Protein AF-A0A920FE34-F1 (afdb_monomer)

Sequence (267 aa):
MSGDLLLREARKTKSLIIPIDSEHNALLQIISIFGLNYIHGKKSLPQNIDSISLTASGGPFLGYNNKMLSKVTPNQAIKHPNWKMGKKISIDSATMMNKGLEVIEASLLFNINPDKINVYIHPQSLIHALITFYDGSTLSHISYHDMKIPISYALNWPNRQRLSKKMNNLNGTYELRKIKKSEYPCYDLCIEALKIGKNATTIINAANEVAVEYFLQNKIKFTDIPVIIKYILKQSKIRNISNISDILKYDIETRNLTEQLIKTKWK

Secondary structure (DSSP, 8-state):
--HHHHHHHHHHHT------SHHHHHHHHHHHHTT----TTTS-S-TTEEEEEEEE---TTTT--HHHHTT--HHHHT--SS----HHHHHHHHTTHHHHHHHHHHHHHTT--GGGEEEEE-TT--EEEEEEETTS-EEEEE--S-THHHHHHHHHTTS-PPPS-------S----EEPPTTTSHHHHHHHHHHHH-TTHHHHHHHHHHHHHHHHHTTSS-TTHHHHHHHHHHHHSPP----SHHHHHHHHHHHHHHHHHHHHHH--

Nearest PDB structures (foldseek):
  4oof-assembly1_B  TM=9.114E-01  e=2.571E-21  Mycobacterium tuberculosis H37Rv
  2jd0-assembly1_A  TM=9.201E-01  e=3.892E-21  Mycobacterium tuberculosis H37Rv
  4ooe-assembly1_B  TM=9.202E-01  e=1.217E-20  Mycobacterium tuberculosis H37Rv
  4zqh-assembly1_B  TM=8.675E-01  e=1.661E-20  Moraxella catarrhalis
  2y1c-assembly1_A  TM=8.986E-01  e=1.802E-19  Mycobacterium tuberculosis H37Rv

Foldseek 3Di:
DCLVVVLVVCLVVVPDDQDLQQLSLFVVLVCVVVVHDQRSLPDAPPPFFQAKEFEALQALQNPPDPVRQQPDALVSQCDTPQDNDDSLVSLCSPLVLNVLLVLLVCCRSNVYDSVRYWYWYWNQCQWGMKIATPVRDIDTHGHRPDSCQSVQVRVQPPDHDDDPDDPPDPDDDTDIGTDDPPPRLSSVQSSVLSVLDACSNLLLVLLLVLLSVCRNVVQAGSVCSSVLSVVLSVVDDRDHDDDPVSSVVSSVVSNVVSVVCSVPPRD

Structure (mmCIF, N/CA/C/O backbone):
data_AF-A0A920FE34-F1
#
_entry.id   AF-A0A920FE34-F1
#
loop_
_atom_site.group_PDB
_atom_site.id
_atom_site.type_symbol
_atom_site.label_atom_id
_atom_site.label_alt_id
_atom_site.label_comp_id
_atom_site.label_asym_id
_atom_site.label_entity_id
_atom_site.label_seq_id
_atom_site.pdbx_PDB_ins_code
_atom_site.Cartn_x
_atom_site.Cartn_y
_atom_site.Cartn_z
_atom_site.occupancy
_atom_site.B_iso_or_equiv
_atom_site.auth_seq_id
_atom_site.auth_comp_id
_atom_site.auth_asym_id
_atom_site.auth_atom_id
_atom_site.pdbx_PDB_model_num
ATOM 1 N N . MET A 1 1 ? -0.580 10.505 -1.641 1.00 78.06 1 MET A N 1
ATOM 2 C CA . MET A 1 1 ? -0.767 11.954 -1.380 1.00 78.06 1 MET A CA 1
ATOM 3 C C . MET A 1 1 ? -0.320 12.838 -2.545 1.00 78.06 1 MET A C 1
ATOM 5 O O . MET A 1 1 ? -1.139 13.593 -3.041 1.00 78.06 1 MET A O 1
ATOM 9 N N . SER A 1 2 ? 0.939 12.776 -3.000 1.00 88.06 2 SER A N 1
ATOM 10 C CA . SER A 1 2 ? 1.507 13.736 -3.974 1.00 88.06 2 SER A CA 1
ATOM 11 C C . SER A 1 2 ? 1.937 13.140 -5.319 1.00 88.06 2 SER A C 1
ATOM 13 O O . SER A 1 2 ? 2.624 13.814 -6.084 1.00 88.06 2 SER A O 1
ATOM 15 N N . GLY A 1 3 ? 1.543 11.899 -5.624 1.00 87.31 3 GLY A N 1
ATOM 16 C CA . GLY A 1 3 ? 2.113 11.138 -6.741 1.00 87.31 3 GLY A CA 1
ATOM 17 C C . GLY A 1 3 ? 2.026 11.838 -8.101 1.00 87.31 3 GLY A C 1
ATOM 18 O O . GLY A 1 3 ? 3.036 11.913 -8.790 1.00 87.31 3 GLY A O 1
ATOM 19 N N . ASP A 1 4 ? 0.882 12.431 -8.461 1.00 87.06 4 ASP A N 1
ATOM 20 C CA . ASP A 1 4 ? 0.766 13.149 -9.742 1.00 87.06 4 ASP A CA 1
ATOM 21 C C . ASP A 1 4 ? 1.696 14.372 -9.822 1.00 87.06 4 ASP A C 1
ATOM 23 O O . ASP A 1 4 ? 2.406 14.548 -10.812 1.00 87.06 4 ASP A O 1
ATOM 27 N N . LEU A 1 5 ? 1.768 15.179 -8.754 1.00 91.50 5 LEU A N 1
ATOM 28 C CA . LEU A 1 5 ? 2.660 16.341 -8.700 1.00 91.50 5 LEU A CA 1
ATOM 29 C C . LEU A 1 5 ? 4.132 15.927 -8.783 1.00 91.50 5 LEU A C 1
ATOM 31 O O . LEU A 1 5 ? 4.884 16.528 -9.548 1.00 91.50 5 LEU A O 1
ATOM 35 N N . LEU A 1 6 ? 4.523 14.893 -8.031 1.00 91.94 6 LEU A N 1
ATOM 36 C CA . LEU A 1 6 ? 5.882 14.353 -8.024 1.00 91.94 6 LEU A CA 1
ATOM 37 C C . LEU A 1 6 ? 6.277 13.847 -9.415 1.00 91.94 6 LEU A C 1
ATOM 39 O O . LEU A 1 6 ? 7.322 14.224 -9.941 1.00 91.94 6 LEU A O 1
ATOM 43 N N . LEU A 1 7 ? 5.424 13.029 -10.034 1.00 90.31 7 LEU A N 1
ATOM 44 C CA . LEU A 1 7 ? 5.671 12.479 -11.365 1.00 90.31 7 LEU A CA 1
ATOM 45 C C . LEU A 1 7 ? 5.685 13.573 -12.434 1.00 90.31 7 LEU A C 1
ATOM 47 O O . LEU A 1 7 ? 6.495 13.527 -13.357 1.00 90.31 7 LEU A O 1
ATOM 51 N N . ARG A 1 8 ? 4.819 14.586 -12.315 1.00 89.12 8 ARG A N 1
ATOM 52 C CA . ARG A 1 8 ? 4.818 15.752 -13.205 1.00 89.12 8 ARG A CA 1
ATOM 53 C C . ARG A 1 8 ? 6.122 16.529 -13.107 1.00 89.12 8 ARG A C 1
ATOM 55 O O . ARG A 1 8 ? 6.649 16.911 -14.148 1.00 89.12 8 ARG A O 1
ATOM 62 N N . GLU A 1 9 ? 6.633 16.745 -11.902 1.00 92.56 9 GLU A N 1
ATOM 63 C CA . GLU A 1 9 ? 7.884 17.472 -11.706 1.00 92.56 9 GLU A CA 1
ATOM 64 C C . GLU A 1 9 ? 9.085 16.669 -12.205 1.00 92.56 9 GLU A C 1
ATOM 66 O O . GLU A 1 9 ? 9.852 17.178 -13.015 1.00 92.56 9 GLU A O 1
ATOM 71 N N . ALA A 1 10 ? 9.169 15.379 -11.867 1.00 90.88 10 ALA A N 1
ATOM 72 C CA . ALA A 1 10 ? 10.209 14.486 -12.379 1.00 90.88 10 ALA A CA 1
ATOM 73 C C . ALA A 1 10 ? 10.254 14.453 -13.917 1.00 90.88 10 ALA A C 1
ATOM 75 O O . ALA A 1 10 ? 11.329 14.457 -14.515 1.00 90.88 10 ALA A O 1
ATOM 76 N N . ARG A 1 11 ? 9.089 14.501 -14.582 1.00 86.75 11 ARG A N 1
ATOM 77 C CA . ARG A 1 11 ? 9.006 14.622 -16.048 1.00 86.75 11 ARG A CA 1
ATOM 78 C C . ARG A 1 11 ? 9.547 15.954 -16.565 1.00 86.75 11 ARG A C 1
ATOM 80 O O . ARG A 1 11 ? 10.214 15.959 -17.597 1.00 86.75 11 ARG A O 1
ATOM 87 N N . LYS A 1 12 ? 9.251 17.069 -15.892 1.00 91.12 12 LYS A N 1
ATOM 88 C CA . LYS A 1 12 ? 9.741 18.402 -16.282 1.00 91.12 12 LYS A CA 1
ATOM 89 C C . LYS A 1 12 ? 11.255 18.512 -16.129 1.00 91.12 12 LYS A C 1
ATOM 91 O O . LYS A 1 12 ? 11.917 19.018 -17.029 1.00 91.12 12 LYS A O 1
ATOM 96 N N . THR A 1 13 ? 11.794 18.007 -15.024 1.00 92.56 13 THR A N 1
ATOM 97 C CA . THR 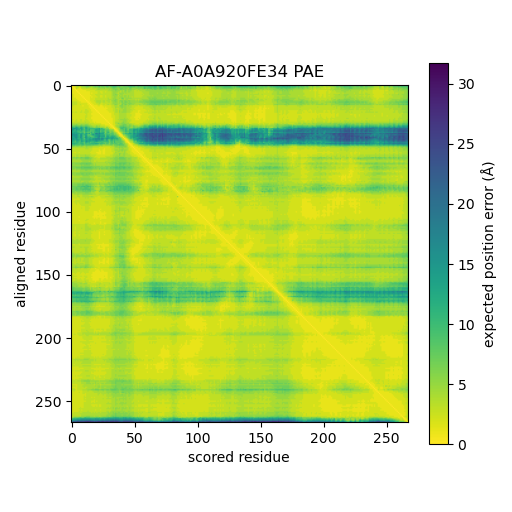A 1 13 ? 13.225 18.077 -14.699 1.00 92.56 13 THR A CA 1
ATOM 98 C C . THR A 1 13 ? 14.044 16.949 -15.322 1.00 92.56 13 THR A C 1
ATOM 100 O O . THR A 1 13 ? 15.268 16.972 -15.241 1.00 92.56 13 THR A O 1
ATOM 103 N N . LYS A 1 14 ? 13.387 15.957 -15.940 1.00 87.62 14 LYS A N 1
ATOM 104 C CA . LYS A 1 14 ? 13.998 14.709 -16.432 1.00 87.62 14 LYS A CA 1
ATOM 105 C C . LYS A 1 14 ? 14.694 13.900 -15.321 1.00 87.62 14 LYS A C 1
ATOM 107 O O . LYS A 1 14 ? 15.552 13.070 -15.611 1.00 87.62 14 LYS A O 1
ATOM 112 N N . SER A 1 15 ? 14.333 14.126 -14.057 1.00 89.25 15 SER A N 1
ATOM 113 C CA . SER A 1 15 ? 14.863 13.383 -12.907 1.00 89.25 15 SER A CA 1
ATOM 114 C C . SER A 1 15 ? 14.285 11.978 -12.866 1.00 89.25 15 SER A C 1
ATOM 116 O O . SER A 1 15 ? 13.090 11.825 -13.072 1.00 89.25 15 SER A O 1
ATOM 118 N N . LEU A 1 16 ? 15.082 10.958 -12.544 1.00 86.31 16 LEU A N 1
ATOM 119 C CA . LEU A 1 16 ? 14.633 9.564 -12.464 1.00 86.31 16 LEU A CA 1
ATOM 120 C C . LEU A 1 16 ? 14.046 9.208 -11.084 1.00 86.31 16 LEU A C 1
ATOM 122 O O . LEU A 1 16 ? 14.653 9.531 -10.069 1.00 86.31 16 LEU A O 1
ATOM 126 N N . ILE A 1 17 ? 12.893 8.524 -11.039 1.00 90.19 17 ILE A N 1
ATOM 127 C CA . ILE A 1 17 ? 12.309 7.990 -9.792 1.00 90.19 17 ILE A CA 1
ATOM 128 C C . ILE A 1 17 ? 12.428 6.472 -9.808 1.00 90.19 17 ILE A C 1
ATOM 130 O O . ILE A 1 17 ? 11.668 5.814 -10.516 1.00 90.19 17 ILE A O 1
ATOM 134 N N . ILE A 1 18 ? 13.344 5.917 -9.018 1.00 91.88 18 ILE A N 1
ATOM 135 C CA . ILE A 1 18 ? 13.486 4.467 -8.868 1.00 91.88 18 ILE A CA 1
ATOM 136 C C . ILE A 1 18 ? 12.811 4.019 -7.565 1.00 91.88 18 ILE A C 1
ATOM 138 O O . ILE A 1 18 ? 13.225 4.478 -6.498 1.00 91.88 18 ILE A O 1
ATOM 142 N N . PRO A 1 19 ? 11.782 3.150 -7.618 1.00 93.81 19 PRO A N 1
ATOM 143 C CA . PRO A 1 19 ? 11.133 2.652 -6.415 1.00 93.81 19 PRO A CA 1
ATOM 144 C C . PRO A 1 19 ? 12.078 1.769 -5.596 1.00 93.81 19 PRO A C 1
ATOM 146 O O . PRO A 1 19 ? 12.797 0.925 -6.138 1.00 93.81 19 PRO A O 1
ATOM 149 N N . ILE A 1 20 ? 12.041 1.955 -4.278 1.00 96.31 20 ILE A N 1
ATOM 150 C CA . ILE A 1 20 ? 12.752 1.121 -3.297 1.00 96.31 20 ILE A CA 1
ATOM 151 C C . ILE A 1 20 ? 11.808 0.112 -2.638 1.00 96.31 20 ILE A C 1
ATOM 153 O O . ILE A 1 20 ? 12.276 -0.925 -2.174 1.00 96.31 20 ILE A O 1
ATOM 157 N N . ASP A 1 21 ? 10.504 0.393 -2.610 1.00 95.94 21 ASP A N 1
ATOM 158 C CA . ASP A 1 21 ?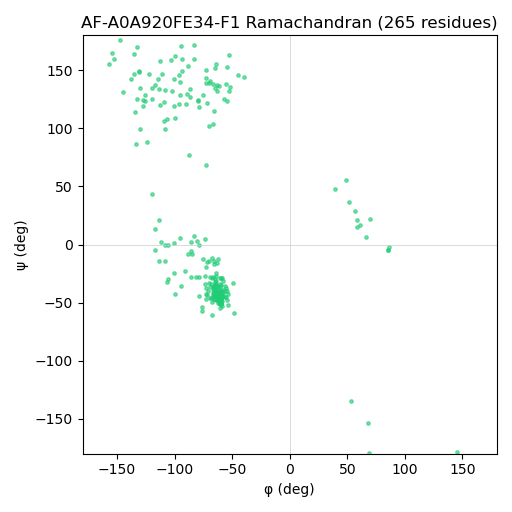 9.493 -0.570 -2.178 1.00 95.94 21 ASP A CA 1
ATOM 159 C C . ASP A 1 21 ? 9.658 -1.884 -2.966 1.00 95.94 21 ASP A C 1
ATOM 161 O O . ASP A 1 21 ? 9.896 -1.863 -4.180 1.00 95.94 21 ASP A O 1
ATOM 165 N N . SER A 1 22 ? 9.651 -3.018 -2.262 1.00 95.19 22 SER A N 1
ATOM 166 C CA . SER A 1 22 ? 10.060 -4.319 -2.794 1.00 95.19 22 SER A CA 1
ATOM 167 C C . SER A 1 22 ? 9.226 -4.746 -3.994 1.00 95.19 22 SER A C 1
ATOM 169 O O . SER A 1 22 ? 9.784 -5.217 -4.986 1.00 95.19 22 SER A O 1
ATOM 171 N N . GLU A 1 23 ? 7.915 -4.553 -3.935 1.00 96.69 23 GLU A N 1
ATOM 172 C CA . GLU A 1 23 ? 6.960 -4.985 -4.945 1.00 96.69 23 GLU A CA 1
ATOM 173 C C . GLU A 1 23 ? 7.074 -4.115 -6.209 1.00 96.69 23 GLU A C 1
ATOM 175 O O . GLU A 1 23 ? 7.125 -4.626 -7.332 1.00 96.69 23 GLU A O 1
ATOM 180 N N . HIS A 1 24 ? 7.208 -2.796 -6.061 1.00 95.56 24 HIS A N 1
ATOM 181 C CA . HIS A 1 24 ? 7.395 -1.879 -7.193 1.00 95.56 24 HIS A CA 1
ATOM 182 C C . HIS A 1 24 ? 8.791 -2.003 -7.794 1.00 95.56 24 HIS A C 1
ATOM 184 O O . HIS A 1 24 ? 8.949 -1.951 -9.012 1.00 95.56 24 HIS A O 1
ATOM 190 N N . ASN A 1 25 ? 9.818 -2.204 -6.969 1.00 95.44 25 ASN A N 1
ATOM 191 C CA . ASN A 1 25 ? 11.168 -2.479 -7.445 1.00 95.44 25 ASN A CA 1
ATOM 192 C C . ASN A 1 25 ? 11.210 -3.795 -8.231 1.00 95.44 25 ASN A C 1
ATOM 194 O O . ASN A 1 25 ? 11.807 -3.851 -9.304 1.00 95.44 25 ASN A O 1
ATOM 198 N N . ALA A 1 26 ? 10.516 -4.826 -7.749 1.00 95.69 26 ALA A N 1
ATOM 199 C CA . ALA A 1 26 ? 10.339 -6.089 -8.451 1.00 95.69 26 ALA A CA 1
ATOM 200 C C . ALA A 1 26 ? 9.645 -5.905 -9.811 1.00 95.69 26 ALA A C 1
ATOM 202 O O . ALA A 1 26 ? 10.139 -6.421 -10.816 1.00 95.69 26 ALA A O 1
ATOM 203 N N . LEU A 1 27 ? 8.564 -5.118 -9.882 1.00 93.56 27 LEU A N 1
ATOM 204 C CA . LEU A 1 27 ? 7.933 -4.751 -11.157 1.00 93.56 27 LEU A CA 1
ATOM 205 C C . LEU A 1 27 ? 8.908 -4.033 -12.092 1.00 93.56 27 LEU A C 1
ATOM 207 O O . LEU A 1 27 ? 9.032 -4.418 -13.254 1.00 93.56 27 LEU A O 1
ATOM 211 N N . LEU A 1 28 ? 9.632 -3.026 -11.591 1.00 91.81 28 LEU A N 1
ATOM 212 C CA . LEU A 1 28 ? 10.620 -2.297 -12.383 1.00 91.81 28 LEU A CA 1
ATOM 213 C C . LEU A 1 28 ? 11.708 -3.232 -12.920 1.00 91.81 28 LEU A C 1
ATOM 215 O O . LEU A 1 28 ? 12.105 -3.089 -14.073 1.00 91.81 28 LEU A O 1
ATOM 219 N N . GLN A 1 29 ? 12.187 -4.184 -12.120 1.00 92.00 29 GLN A N 1
ATOM 220 C CA . GLN A 1 29 ? 13.188 -5.160 -12.546 1.00 92.00 29 GLN A CA 1
ATOM 221 C C . GLN A 1 29 ? 12.679 -6.050 -13.683 1.00 92.00 29 GLN A C 1
ATOM 223 O O . GLN A 1 29 ? 13.405 -6.234 -14.661 1.00 92.00 29 GLN A O 1
ATOM 228 N N . ILE A 1 30 ? 11.451 -6.575 -13.579 1.00 91.25 30 ILE A N 1
ATOM 229 C CA . ILE A 1 30 ? 10.843 -7.378 -14.652 1.00 91.25 30 ILE A CA 1
ATOM 230 C C . ILE A 1 30 ? 10.733 -6.515 -15.915 1.00 91.25 30 ILE A C 1
ATOM 232 O O . ILE A 1 30 ? 11.246 -6.898 -16.961 1.00 91.25 30 ILE A O 1
ATOM 236 N N . ILE A 1 31 ? 10.155 -5.314 -15.806 1.00 85.75 31 ILE A N 1
ATOM 237 C CA . ILE A 1 31 ? 9.961 -4.378 -16.926 1.00 85.75 31 ILE A CA 1
ATOM 238 C C . ILE A 1 31 ? 11.297 -4.000 -17.588 1.00 85.75 31 ILE A C 1
ATOM 240 O O . ILE A 1 31 ? 11.404 -4.015 -18.813 1.00 85.75 31 ILE A O 1
ATOM 244 N N . SER A 1 32 ? 12.329 -3.700 -16.796 1.00 83.38 32 SER A N 1
ATOM 245 C CA . SER A 1 32 ? 13.635 -3.262 -17.308 1.00 83.38 32 SER A CA 1
ATOM 246 C C . SER A 1 32 ? 14.349 -4.368 -18.090 1.00 83.38 32 SER A C 1
ATOM 248 O O . SER A 1 32 ? 14.978 -4.082 -19.105 1.00 83.38 32 SER A O 1
ATOM 250 N N . ILE A 1 33 ? 14.227 -5.633 -17.665 1.00 81.12 33 ILE A N 1
ATOM 251 C CA . ILE A 1 33 ? 14.817 -6.782 -18.379 1.00 81.12 33 ILE A CA 1
ATOM 252 C C . ILE A 1 33 ? 14.198 -6.956 -19.771 1.00 81.12 33 ILE A C 1
ATOM 254 O O . ILE A 1 33 ? 14.898 -7.341 -20.703 1.00 81.12 33 ILE A O 1
ATOM 258 N N . PHE A 1 34 ? 12.925 -6.600 -19.948 1.00 73.75 34 PHE A N 1
ATOM 259 C CA . PHE A 1 34 ? 12.268 -6.606 -21.259 1.00 73.75 34 PHE A CA 1
ATOM 260 C C . PHE A 1 34 ? 12.700 -5.472 -22.198 1.00 73.75 34 PHE A C 1
ATOM 262 O O . PHE A 1 34 ? 12.128 -5.325 -23.276 1.00 73.75 34 PHE A O 1
ATOM 269 N N . GLY A 1 35 ? 13.681 -4.650 -21.812 1.00 65.06 35 GLY A N 1
ATOM 270 C CA . GLY A 1 35 ? 14.134 -3.519 -22.625 1.00 65.06 35 GLY A CA 1
ATOM 271 C C . GLY A 1 35 ? 13.106 -2.390 -22.701 1.00 65.06 35 GLY A C 1
ATOM 272 O O . GLY A 1 35 ? 13.119 -1.584 -23.631 1.00 65.06 35 GLY A O 1
ATOM 273 N N . LEU A 1 36 ? 12.185 -2.331 -21.739 1.00 62.06 36 LEU A N 1
ATOM 274 C CA . LEU A 1 36 ? 11.138 -1.324 -21.706 1.00 62.06 36 LEU A CA 1
ATOM 275 C C . LEU A 1 36 ? 11.645 -0.067 -21.006 1.00 62.06 36 LEU A C 1
ATOM 277 O O . LEU A 1 36 ? 12.098 -0.106 -19.862 1.00 62.06 36 LEU A O 1
ATOM 281 N N . ASN A 1 37 ? 11.506 1.072 -21.681 1.00 62.00 37 ASN A N 1
ATOM 282 C CA . ASN A 1 37 ? 11.830 2.366 -21.096 1.00 62.00 37 ASN A CA 1
ATOM 283 C C . ASN A 1 37 ? 10.806 2.725 -20.012 1.00 62.00 37 ASN A C 1
ATOM 285 O O . ASN A 1 37 ? 9.705 3.195 -20.310 1.00 62.00 37 ASN A O 1
ATOM 289 N N . TYR A 1 38 ? 11.187 2.543 -18.749 1.00 65.00 38 TYR A N 1
ATOM 290 C CA . TYR A 1 38 ? 10.493 3.142 -17.617 1.00 65.00 38 TYR A CA 1
ATOM 291 C C . TYR A 1 38 ? 10.664 4.669 -17.681 1.00 65.00 38 TYR A C 1
ATOM 293 O O . TYR A 1 38 ? 11.731 5.206 -17.392 1.00 65.00 38 TYR A O 1
ATOM 301 N N . ILE A 1 39 ? 9.616 5.378 -18.110 1.00 61.78 39 ILE A N 1
ATOM 302 C CA . ILE A 1 39 ? 9.577 6.847 -18.130 1.00 61.78 39 ILE A CA 1
ATOM 303 C C . ILE A 1 39 ? 8.363 7.301 -17.326 1.00 61.78 39 ILE A C 1
ATOM 305 O O . ILE A 1 39 ? 7.292 7.490 -17.897 1.00 61.78 39 ILE A O 1
ATOM 309 N N . HIS A 1 40 ? 8.532 7.474 -16.013 1.00 65.31 40 HIS A N 1
ATOM 310 C CA . HIS A 1 40 ? 7.725 8.347 -15.131 1.00 65.31 40 HIS A CA 1
ATOM 311 C C . HIS A 1 40 ? 6.214 8.392 -15.399 1.00 65.31 40 HIS A C 1
ATOM 313 O O . HIS A 1 40 ? 5.634 9.478 -15.532 1.00 65.31 40 HIS A O 1
ATOM 319 N N . GLY A 1 41 ? 5.576 7.232 -15.555 1.00 57.00 41 GLY A N 1
ATOM 320 C CA . GLY A 1 41 ? 4.148 7.128 -15.862 1.00 57.00 41 GLY A CA 1
ATOM 321 C C . GLY A 1 41 ? 3.694 7.775 -17.186 1.00 57.00 41 GLY A C 1
ATOM 322 O O . GLY A 1 41 ? 2.510 8.035 -17.365 1.00 57.00 41 GLY A O 1
ATOM 323 N N . LYS A 1 42 ? 4.598 8.089 -18.126 1.00 52.81 42 LYS A N 1
ATOM 324 C CA . LYS A 1 42 ? 4.281 8.754 -19.408 1.00 52.81 42 LYS A CA 1
ATOM 325 C C . LYS A 1 42 ? 3.769 7.785 -20.474 1.00 52.81 42 LYS A C 1
ATOM 327 O O . LYS A 1 42 ? 3.017 8.190 -21.355 1.00 52.81 42 LYS A O 1
ATOM 332 N N . LYS A 1 43 ? 4.171 6.517 -20.411 1.00 58.09 43 LYS A N 1
ATOM 333 C CA . LYS A 1 43 ? 3.588 5.449 -21.225 1.00 58.09 43 LYS A CA 1
ATOM 334 C C . LYS A 1 43 ? 2.871 4.491 -20.290 1.00 58.09 43 LYS A C 1
ATOM 336 O O . LYS A 1 43 ? 3.420 4.140 -19.250 1.00 58.09 43 LYS A O 1
ATOM 341 N N . SER A 1 44 ? 1.648 4.116 -20.661 1.00 57.94 44 SER A N 1
ATOM 342 C CA . SER A 1 44 ? 1.002 2.936 -20.095 1.00 57.94 44 SER A CA 1
ATOM 343 C C . SER A 1 44 ? 1.939 1.741 -20.240 1.00 57.94 44 SER A C 1
ATOM 345 O O . SER A 1 44 ? 2.862 1.769 -21.065 1.00 57.94 44 SER A O 1
ATOM 347 N N . LEU A 1 45 ? 1.674 0.678 -19.484 1.00 66.19 45 LEU A N 1
ATOM 348 C 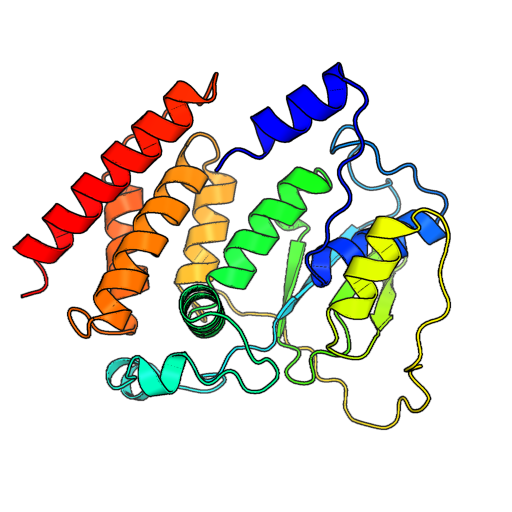CA . LEU A 1 45 ? 2.353 -0.587 -19.718 1.00 66.19 45 LEU A CA 1
ATOM 349 C C . LEU A 1 45 ? 2.389 -0.923 -21.221 1.00 66.19 45 LEU A C 1
ATOM 351 O O . LEU A 1 45 ? 1.451 -0.581 -21.955 1.00 66.19 45 LEU A O 1
ATOM 355 N N . PRO A 1 46 ? 3.467 -1.575 -21.675 1.00 69.69 46 PRO A N 1
ATOM 356 C CA . PRO A 1 46 ? 3.544 -2.175 -22.996 1.00 69.69 46 PRO A CA 1
ATOM 357 C C . PRO A 1 46 ? 2.241 -2.852 -23.418 1.00 69.69 46 PRO A C 1
ATOM 359 O O . PRO A 1 46 ? 1.577 -3.501 -22.609 1.00 69.69 46 PRO A O 1
ATOM 362 N N . GLN A 1 47 ? 1.913 -2.763 -24.707 1.00 72.38 47 GLN A N 1
ATOM 363 C CA . GLN A 1 47 ? 0.698 -3.367 -25.259 1.00 72.38 47 GLN A CA 1
ATOM 364 C C . GLN A 1 47 ? 0.650 -4.893 -25.135 1.00 72.38 47 GLN A C 1
ATOM 366 O O . GLN A 1 47 ? -0.408 -5.458 -25.356 1.00 72.38 47 GLN A O 1
ATOM 371 N N . ASN A 1 48 ? 1.751 -5.566 -24.793 1.00 81.00 48 ASN A N 1
ATOM 372 C CA . ASN A 1 48 ? 1.770 -7.006 -24.548 1.00 81.00 48 ASN A CA 1
ATOM 373 C C . ASN A 1 48 ? 1.459 -7.390 -23.086 1.00 81.00 48 ASN A C 1
ATOM 375 O O . ASN A 1 48 ? 1.277 -8.575 -22.821 1.00 81.00 48 ASN A O 1
ATOM 379 N N . ILE A 1 49 ? 1.371 -6.435 -22.149 1.00 87.69 49 ILE A N 1
ATOM 380 C CA . ILE A 1 49 ? 1.041 -6.713 -20.743 1.00 87.69 49 ILE A CA 1
ATOM 381 C C . ILE A 1 49 ? -0.474 -6.639 -20.524 1.00 87.69 49 ILE A C 1
ATOM 383 O O . ILE A 1 49 ? -1.107 -5.592 -20.712 1.00 87.69 49 ILE A O 1
ATOM 387 N N . ASP A 1 50 ? -1.040 -7.751 -20.063 1.00 91.56 50 ASP A N 1
ATOM 388 C CA . ASP A 1 50 ? -2.440 -7.854 -19.671 1.00 91.56 50 ASP A CA 1
ATOM 389 C C . ASP A 1 50 ? -2.662 -7.200 -18.300 1.00 91.56 50 ASP A C 1
ATOM 391 O O . ASP A 1 50 ? -3.430 -6.237 -18.183 1.00 91.56 50 ASP A O 1
ATOM 395 N N . SER A 1 51 ? -1.934 -7.669 -17.285 1.00 94.19 51 SER A N 1
ATOM 396 C CA . SER A 1 51 ? -2.094 -7.248 -15.894 1.00 94.19 51 SER A CA 1
ATOM 397 C C . SER A 1 51 ? -0.804 -7.394 -15.086 1.00 94.19 51 SER A C 1
ATOM 399 O O . SER A 1 51 ? 0.116 -8.131 -15.445 1.00 94.19 51 SER A O 1
ATOM 401 N N . ILE A 1 52 ? -0.732 -6.673 -13.967 1.00 95.25 52 ILE A N 1
ATOM 402 C CA . ILE A 1 52 ? 0.321 -6.841 -12.962 1.00 95.25 52 ILE A CA 1
ATOM 403 C C . ILE A 1 52 ? -0.275 -7.400 -11.679 1.00 95.25 52 ILE A C 1
ATOM 405 O O . ILE A 1 52 ? -1.471 -7.268 -11.415 1.00 95.25 52 ILE A O 1
ATOM 409 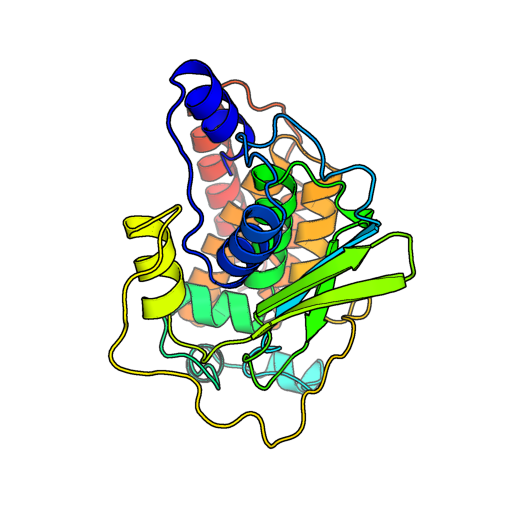N N . SER A 1 53 ? 0.569 -8.013 -10.864 1.00 97.25 53 SER A N 1
ATOM 410 C CA . SER A 1 53 ? 0.182 -8.550 -9.568 1.00 97.25 53 SER A CA 1
ATOM 411 C C . SER A 1 53 ? 1.183 -8.133 -8.502 1.00 97.25 53 SER A C 1
ATOM 413 O O . SER A 1 53 ? 2.375 -8.410 -8.634 1.00 97.25 53 SER A O 1
ATOM 415 N N . LEU A 1 54 ? 0.684 -7.509 -7.438 1.00 97.56 54 LEU A N 1
ATOM 416 C CA . LEU A 1 54 ? 1.442 -7.242 -6.218 1.00 97.56 54 LEU A CA 1
ATOM 417 C C . LEU A 1 54 ? 1.165 -8.357 -5.206 1.00 97.56 54 LEU A C 1
ATOM 419 O O . LEU A 1 54 ? 0.028 -8.813 -5.055 1.00 97.56 54 LEU A O 1
ATOM 423 N N . THR A 1 55 ? 2.188 -8.798 -4.490 1.00 97.62 55 THR A N 1
ATOM 424 C CA . THR A 1 55 ? 2.053 -9.830 -3.453 1.00 97.62 55 THR A CA 1
ATOM 425 C C . THR A 1 55 ? 2.025 -9.207 -2.072 1.00 97.62 55 THR A C 1
ATOM 427 O O . THR A 1 55 ? 2.769 -8.277 -1.826 1.00 97.62 55 THR A O 1
ATOM 430 N N . ALA A 1 56 ? 1.224 -9.719 -1.145 1.00 95.69 56 ALA A N 1
ATOM 431 C CA . ALA A 1 56 ? 1.192 -9.291 0.252 1.00 95.69 56 ALA A CA 1
ATOM 432 C C . ALA A 1 56 ? 1.464 -10.473 1.182 1.00 95.69 56 ALA A C 1
ATOM 434 O O . ALA A 1 56 ? 0.996 -11.576 0.916 1.00 95.69 56 ALA A O 1
ATOM 435 N N . SER A 1 57 ? 2.117 -10.253 2.323 1.00 93.50 57 SER A N 1
ATOM 436 C CA . SER A 1 57 ? 2.296 -11.307 3.337 1.00 93.50 57 SER A CA 1
ATOM 437 C C . SER A 1 57 ? 0.972 -11.790 3.952 1.00 93.50 57 SER A C 1
ATOM 439 O O . SER A 1 57 ? 0.897 -12.904 4.461 1.00 93.50 57 SER A O 1
ATOM 441 N N . GLY A 1 58 ? -0.070 -10.949 3.926 1.00 90.69 58 GLY A N 1
ATOM 442 C CA . GLY A 1 58 ? -1.329 -11.156 4.651 1.00 90.69 58 GLY A CA 1
ATOM 443 C C . GLY A 1 58 ? -1.303 -10.660 6.105 1.00 90.69 58 GLY A C 1
ATOM 444 O O . GLY A 1 58 ? -2.343 -10.661 6.764 1.00 90.69 58 GLY A O 1
ATOM 445 N N . GLY A 1 59 ? -0.141 -10.199 6.587 1.00 92.38 59 GLY A N 1
ATOM 446 C CA . GLY A 1 59 ? 0.045 -9.658 7.933 1.00 92.38 59 GLY A CA 1
ATOM 447 C C . GLY A 1 59 ? -0.078 -10.702 9.058 1.00 92.38 59 GLY A C 1
ATOM 448 O O . GLY A 1 59 ? -0.312 -11.885 8.810 1.00 92.38 59 GLY A O 1
ATOM 449 N N . PRO A 1 60 ? 0.071 -10.284 10.329 1.00 94.19 60 PRO A N 1
ATOM 450 C CA . PRO A 1 60 ? 0.010 -11.181 11.490 1.00 94.19 60 PRO A CA 1
ATOM 451 C C . PRO A 1 60 ? -1.369 -11.803 11.758 1.00 94.19 60 PRO A C 1
ATOM 453 O O . PRO A 1 60 ? -1.471 -12.711 12.578 1.00 94.19 60 PRO A O 1
ATOM 456 N N . PHE A 1 61 ? -2.428 -11.316 11.105 1.00 95.12 61 PHE A N 1
ATOM 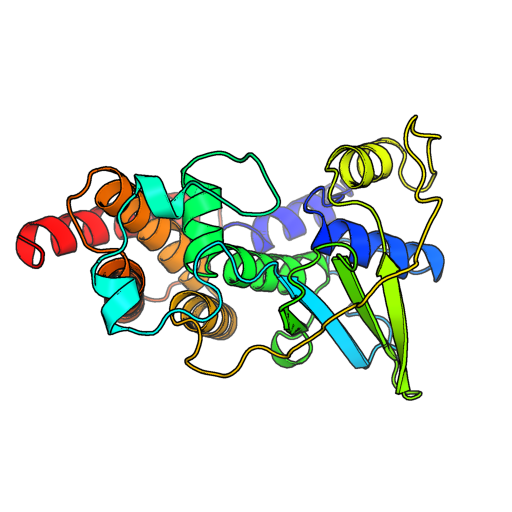457 C CA . PHE A 1 61 ? -3.811 -11.747 11.345 1.00 95.12 61 PHE A CA 1
ATOM 458 C C . PHE A 1 61 ? -4.420 -12.489 10.157 1.00 95.12 61 PHE A C 1
ATOM 460 O O . PHE A 1 61 ? -5.643 -12.581 10.036 1.00 95.12 61 PHE A O 1
ATOM 467 N N . LEU A 1 62 ? -3.579 -13.030 9.274 1.00 92.56 62 LEU A N 1
ATOM 468 C CA . LEU A 1 62 ? -4.034 -13.922 8.219 1.00 92.56 62 LEU A CA 1
ATOM 469 C C . LEU A 1 62 ? -4.839 -15.086 8.829 1.00 92.56 62 LEU A C 1
ATOM 471 O O . LEU A 1 62 ? -4.360 -15.793 9.712 1.00 92.56 62 LEU A O 1
ATOM 475 N N . GLY A 1 63 ? -6.082 -15.259 8.373 1.00 90.62 63 GLY A N 1
ATOM 476 C CA . GLY A 1 63 ? -7.004 -16.287 8.875 1.00 90.62 63 GLY A CA 1
ATOM 477 C C . GLY A 1 63 ? -7.833 -15.893 10.106 1.00 90.62 63 GLY A C 1
ATOM 478 O O . GLY A 1 63 ? -8.674 -16.680 10.541 1.00 90.62 63 GLY A O 1
ATOM 479 N N . TYR A 1 64 ? -7.657 -14.691 10.664 1.00 94.50 64 TYR A N 1
ATOM 480 C CA . TYR A 1 64 ? -8.482 -14.225 11.782 1.00 94.50 64 TYR A CA 1
ATOM 481 C C . TYR A 1 64 ? -9.896 -13.868 11.316 1.00 94.50 64 TYR A C 1
ATOM 483 O O . TYR A 1 64 ? -10.099 -13.289 10.251 1.00 94.50 64 TYR A O 1
ATOM 491 N N . ASN A 1 65 ? -10.886 -14.154 12.162 1.00 93.25 65 ASN A N 1
ATOM 492 C CA . ASN A 1 65 ? -12.259 -13.685 11.968 1.00 93.25 65 ASN A CA 1
ATOM 493 C C . ASN A 1 65 ? -12.527 -12.374 12.733 1.00 93.25 65 ASN A C 1
ATOM 495 O O . ASN A 1 65 ? -11.750 -11.967 13.598 1.00 93.25 65 ASN A O 1
ATOM 499 N N . ASN A 1 66 ? -13.677 -11.741 12.482 1.00 90.50 66 ASN A N 1
ATOM 500 C CA . ASN A 1 66 ? -14.044 -10.467 13.115 1.00 90.50 66 ASN A CA 1
ATOM 501 C C . ASN A 1 66 ? -14.039 -10.502 14.656 1.00 90.50 66 ASN A C 1
ATOM 503 O O . ASN A 1 66 ? -13.642 -9.521 15.282 1.00 90.50 66 ASN A O 1
ATOM 507 N N . LYS A 1 67 ? -14.430 -11.625 15.282 1.00 94.25 67 LYS A N 1
ATOM 508 C CA . LYS A 1 67 ? -14.416 -11.767 16.753 1.00 94.25 67 LYS A CA 1
ATOM 509 C C . LYS A 1 67 ? -12.991 -11.802 17.311 1.00 94.25 67 LYS A C 1
ATOM 511 O O . LYS A 1 67 ? -12.754 -11.334 18.424 1.00 94.25 67 LYS A O 1
ATOM 516 N N . MET A 1 68 ? -12.050 -12.373 16.560 1.00 96.50 68 MET A N 1
ATOM 517 C CA . MET A 1 68 ? -10.630 -12.369 16.913 1.00 96.50 68 MET A CA 1
ATOM 518 C C . MET A 1 68 ? -10.036 -10.972 16.710 1.00 96.50 68 MET A C 1
ATOM 520 O O . MET A 1 68 ? -9.401 -10.442 17.619 1.00 96.50 68 MET A O 1
ATOM 524 N N . LEU A 1 69 ? -10.319 -10.334 15.568 1.00 96.12 69 LEU A N 1
ATOM 525 C CA . LEU A 1 69 ? -9.838 -8.987 15.244 1.00 96.12 69 LEU A CA 1
ATOM 526 C C . LEU A 1 69 ? -10.308 -7.927 16.250 1.00 96.12 69 LEU A C 1
ATOM 528 O O . LEU A 1 69 ? -9.541 -7.031 16.590 1.00 96.12 69 LEU A O 1
ATOM 532 N N . SER A 1 70 ? -11.521 -8.044 16.802 1.00 95.00 70 SER A N 1
ATOM 533 C CA . SER A 1 70 ? -12.025 -7.090 17.804 1.00 95.00 70 SER A CA 1
ATOM 534 C C . SER A 1 70 ? -11.257 -7.100 19.133 1.00 95.00 70 SER A C 1
ATOM 536 O O . SER A 1 70 ? -11.448 -6.202 19.949 1.00 95.00 70 SER A O 1
ATOM 538 N N . LYS A 1 71 ? -10.429 -8.128 19.372 1.00 96.25 71 LYS A N 1
ATOM 539 C CA . LYS A 1 71 ? -9.612 -8.296 20.587 1.00 96.25 71 LYS A CA 1
ATOM 540 C C . LYS A 1 71 ? -8.123 -8.020 20.351 1.00 96.25 71 LYS A C 1
ATOM 542 O O . LYS A 1 71 ? -7.331 -8.150 21.280 1.00 96.25 71 LYS A O 1
ATOM 547 N N . VAL A 1 72 ? -7.738 -7.681 19.120 1.00 97.12 72 VAL A N 1
ATOM 548 C CA . VAL A 1 72 ? -6.346 -7.406 18.763 1.00 97.12 72 VAL A CA 1
ATOM 549 C C . VAL A 1 72 ? -5.843 -6.162 19.488 1.00 97.12 72 VAL A C 1
ATOM 551 O O . VAL A 1 72 ? -6.489 -5.115 19.493 1.00 97.12 72 VAL A O 1
ATOM 554 N N . THR A 1 73 ? -4.642 -6.280 20.045 1.00 97.31 73 THR A N 1
ATOM 555 C CA . THR A 1 73 ? -3.916 -5.191 20.708 1.00 97.31 73 THR A CA 1
ATOM 556 C C . THR A 1 73 ? -2.798 -4.633 19.820 1.00 97.31 73 THR A C 1
ATOM 558 O O . THR A 1 73 ? -2.285 -5.348 18.949 1.00 97.31 73 THR A O 1
ATOM 561 N N . PRO A 1 74 ? -2.326 -3.398 20.069 1.00 96.81 74 PRO A N 1
ATOM 562 C CA . PRO A 1 74 ? -1.172 -2.829 19.371 1.00 96.81 74 PRO A CA 1
ATOM 563 C C . PRO A 1 74 ? 0.072 -3.716 19.434 1.00 96.81 74 PRO A C 1
ATOM 565 O O . PRO A 1 74 ? 0.721 -3.950 18.419 1.00 96.81 74 PRO A O 1
ATOM 568 N N . ASN A 1 75 ? 0.361 -4.290 20.606 1.00 95.69 75 ASN A N 1
ATOM 569 C CA . ASN A 1 75 ? 1.521 -5.160 20.814 1.00 95.69 75 ASN A CA 1
ATOM 570 C C . ASN A 1 75 ? 1.467 -6.457 19.995 1.00 95.69 75 ASN A C 1
ATOM 572 O O . ASN A 1 75 ? 2.515 -7.021 19.685 1.00 95.69 75 ASN A O 1
ATOM 576 N N . GLN A 1 76 ? 0.272 -6.945 19.658 1.00 95.56 76 GLN A N 1
ATOM 577 C CA . GLN A 1 76 ? 0.110 -8.071 18.736 1.00 95.56 76 GLN A CA 1
ATOM 578 C C . GLN A 1 76 ? 0.275 -7.609 17.288 1.00 95.56 76 GLN A C 1
ATOM 580 O O . GLN A 1 76 ? 0.993 -8.245 16.525 1.00 95.56 76 GLN A O 1
ATOM 585 N N . ALA A 1 77 ? -0.335 -6.481 16.922 1.00 94.06 77 ALA A N 1
ATOM 586 C CA . ALA A 1 77 ? -0.344 -5.990 15.546 1.00 94.06 77 ALA A CA 1
ATOM 587 C C . ALA A 1 77 ? 1.039 -5.549 15.041 1.00 94.06 77 ALA A C 1
ATOM 589 O O . ALA A 1 77 ? 1.326 -5.683 13.856 1.00 94.06 77 ALA A O 1
ATOM 590 N N . ILE A 1 78 ? 1.933 -5.089 15.923 1.00 95.06 78 ILE A N 1
ATOM 591 C CA . ILE A 1 78 ? 3.301 -4.721 15.522 1.00 95.06 78 ILE A CA 1
ATOM 592 C C . ILE A 1 78 ? 4.220 -5.926 15.252 1.00 95.06 78 ILE A C 1
ATOM 594 O O . ILE A 1 78 ? 5.305 -5.745 14.696 1.00 95.06 78 ILE A O 1
ATOM 598 N N . LYS A 1 79 ? 3.820 -7.147 15.639 1.00 92.69 79 LYS A N 1
ATOM 599 C CA . LYS A 1 79 ? 4.620 -8.373 15.483 1.00 92.69 79 LYS A CA 1
ATOM 600 C C . LYS A 1 79 ? 4.382 -9.012 14.113 1.00 92.69 79 LYS A C 1
ATOM 602 O O . LYS A 1 79 ? 3.658 -9.994 13.999 1.00 92.69 79 LYS A O 1
ATOM 607 N N . HIS A 1 80 ? 4.993 -8.451 13.073 1.00 90.75 80 HIS A N 1
ATOM 608 C CA . HIS A 1 80 ? 4.890 -8.992 11.716 1.00 90.75 80 HIS A CA 1
ATOM 609 C C . HIS A 1 80 ? 5.647 -10.338 11.577 1.00 90.75 80 HIS A C 1
ATOM 611 O O . HIS A 1 80 ? 6.761 -10.447 12.093 1.00 90.75 80 HIS A O 1
ATOM 617 N N . PRO A 1 81 ? 5.102 -11.347 10.861 1.00 86.31 81 PRO A N 1
ATOM 618 C CA . PRO A 1 81 ? 5.718 -12.679 10.755 1.00 86.31 81 PRO A CA 1
ATOM 619 C C . PRO A 1 81 ? 7.078 -12.686 10.039 1.00 86.31 81 PRO A C 1
ATOM 621 O O . PRO A 1 81 ? 7.990 -13.388 10.464 1.00 86.31 81 PRO A O 1
ATOM 624 N N . ASN A 1 82 ? 7.234 -11.871 8.990 1.00 84.69 82 ASN A N 1
ATOM 625 C CA . ASN A 1 82 ? 8.403 -11.942 8.094 1.00 84.69 82 ASN A CA 1
ATOM 626 C C . ASN A 1 82 ? 9.394 -10.774 8.236 1.00 84.69 82 ASN A C 1
ATOM 628 O O . ASN A 1 82 ? 10.509 -10.841 7.726 1.00 84.69 82 ASN A O 1
ATOM 632 N N . TRP A 1 83 ? 9.003 -9.684 8.904 1.00 83.19 83 TRP A N 1
ATOM 633 C CA . TRP A 1 83 ? 9.724 -8.410 8.838 1.00 83.19 83 TRP A CA 1
ATOM 634 C C . TRP A 1 83 ? 9.822 -7.766 10.218 1.00 83.19 83 TRP A C 1
ATOM 636 O O . TRP A 1 83 ? 8.869 -7.782 10.992 1.00 83.19 83 TRP A O 1
ATOM 646 N N . LYS A 1 84 ? 10.963 -7.137 10.512 1.00 87.56 84 LYS A N 1
ATOM 647 C CA . LYS A 1 84 ? 11.103 -6.207 11.640 1.00 87.56 84 LYS A CA 1
ATOM 648 C C . LYS A 1 84 ? 10.998 -4.790 11.093 1.00 87.56 84 LYS A C 1
ATOM 650 O O . LYS A 1 84 ? 11.900 -4.344 10.393 1.00 87.56 84 LYS A O 1
ATOM 655 N N . MET A 1 85 ? 9.890 -4.114 11.380 1.00 90.06 85 MET A N 1
ATOM 656 C CA . MET A 1 85 ? 9.558 -2.812 10.794 1.00 90.06 85 MET A CA 1
ATOM 657 C C . MET A 1 85 ? 9.110 -1.811 11.864 1.00 90.06 85 MET A C 1
ATOM 659 O O . MET A 1 85 ? 8.883 -2.172 13.021 1.00 90.06 85 MET A O 1
ATOM 663 N N . GLY A 1 86 ? 8.978 -0.540 11.475 1.00 93.81 86 GLY A N 1
ATOM 664 C CA . GLY A 1 86 ? 8.410 0.495 12.337 1.00 93.81 86 GLY A CA 1
ATOM 665 C C . GLY A 1 86 ? 6.941 0.225 12.685 1.00 93.81 86 GLY A C 1
ATOM 666 O O . GLY A 1 86 ? 6.218 -0.427 11.936 1.00 93.81 86 GLY A O 1
ATOM 667 N N . LYS A 1 87 ? 6.473 0.767 13.816 1.00 96.31 87 LYS A N 1
ATOM 668 C CA . LYS A 1 87 ? 5.122 0.492 14.342 1.00 96.31 87 LYS A CA 1
ATOM 669 C C . LYS A 1 87 ? 4.012 0.775 13.320 1.00 96.31 87 LYS A C 1
ATOM 671 O O . LYS A 1 87 ? 3.171 -0.090 13.113 1.00 96.31 87 LYS A O 1
ATOM 676 N N . LYS A 1 88 ? 4.042 1.938 12.653 1.00 96.25 88 LYS A N 1
ATOM 677 C CA . LYS A 1 88 ? 3.012 2.365 11.686 1.00 96.25 88 LYS A CA 1
ATOM 678 C C . LYS A 1 88 ? 2.863 1.380 10.526 1.00 96.25 88 LYS A C 1
ATOM 680 O O . LYS A 1 88 ? 1.768 0.883 10.298 1.00 96.25 88 LYS A O 1
ATOM 685 N N . ILE A 1 89 ? 3.963 1.049 9.847 1.00 93.12 89 ILE A N 1
ATOM 686 C CA . ILE A 1 89 ? 3.940 0.099 8.724 1.00 93.12 89 ILE A CA 1
ATOM 687 C C . ILE A 1 89 ? 3.539 -1.314 9.175 1.00 93.12 89 ILE A C 1
ATOM 689 O O . ILE A 1 89 ? 2.844 -2.011 8.442 1.00 93.12 89 ILE A O 1
ATOM 693 N N . SER A 1 90 ? 3.878 -1.732 10.402 1.00 95.81 90 SER A N 1
ATOM 694 C CA . SER A 1 90 ? 3.376 -3.003 10.936 1.00 95.81 90 SER A CA 1
ATOM 695 C C . SER A 1 90 ? 1.853 -3.001 11.122 1.00 95.81 90 SER A C 1
ATOM 697 O O . SER A 1 90 ? 1.212 -3.993 10.779 1.00 95.81 90 SER A O 1
ATOM 699 N N . ILE A 1 91 ? 1.254 -1.898 11.600 1.00 97.56 91 ILE A N 1
ATOM 700 C CA . ILE A 1 91 ? -0.214 -1.782 11.689 1.00 97.56 91 ILE A CA 1
ATOM 701 C C . ILE A 1 91 ? -0.841 -1.765 10.295 1.00 97.56 91 ILE A C 1
ATOM 703 O O . ILE A 1 91 ? -1.809 -2.486 10.061 1.00 97.56 91 ILE A O 1
ATOM 707 N N . ASP A 1 92 ? -0.272 -1.008 9.358 1.00 97.44 92 ASP A N 1
ATOM 708 C CA . ASP A 1 92 ? -0.768 -0.950 7.980 1.00 97.44 92 ASP A CA 1
ATOM 709 C C . ASP A 1 92 ? -0.693 -2.306 7.274 1.00 97.44 92 ASP A C 1
ATOM 711 O O . ASP A 1 92 ? -1.573 -2.655 6.488 1.00 97.44 92 ASP A O 1
ATOM 715 N N . SER A 1 93 ? 0.351 -3.088 7.546 1.00 95.38 93 SER A N 1
ATOM 716 C CA . SER A 1 93 ? 0.468 -4.458 7.051 1.00 95.38 93 SER A CA 1
ATOM 717 C C . SER A 1 93 ? -0.611 -5.354 7.665 1.00 95.38 93 SER A C 1
ATOM 719 O O . SER A 1 93 ? -1.287 -6.088 6.947 1.00 95.38 93 SER A O 1
ATOM 721 N N . ALA A 1 94 ? -0.849 -5.238 8.976 1.00 96.38 94 ALA A N 1
ATOM 722 C CA . ALA A 1 94 ? -1.889 -5.991 9.669 1.00 96.38 94 ALA A CA 1
ATOM 723 C C . ALA A 1 94 ? -3.310 -5.669 9.177 1.00 96.38 94 ALA A C 1
ATOM 725 O O . ALA A 1 94 ? -4.146 -6.569 9.116 1.00 96.38 94 ALA A O 1
ATOM 726 N N . THR A 1 95 ? -3.596 -4.417 8.810 1.00 97.38 95 THR A N 1
ATOM 727 C CA . THR A 1 95 ? -4.894 -3.995 8.249 1.00 97.38 95 THR A CA 1
ATOM 728 C C . THR A 1 95 ? -4.998 -4.185 6.734 1.00 97.38 95 THR A C 1
ATOM 730 O O . THR A 1 95 ? -6.068 -3.944 6.172 1.00 97.38 95 THR A O 1
ATOM 733 N N . MET A 1 96 ? -3.909 -4.585 6.063 1.00 97.12 96 MET A N 1
ATOM 734 C CA . MET A 1 96 ? -3.742 -4.545 4.602 1.00 97.12 96 MET A CA 1
ATOM 735 C C . MET A 1 96 ? -3.893 -3.143 3.979 1.00 97.12 96 MET A C 1
ATOM 737 O O . MET A 1 96 ? -3.974 -3.011 2.756 1.00 97.12 96 MET A O 1
ATOM 741 N N . MET A 1 97 ? -3.855 -2.082 4.795 1.00 98.12 97 MET A N 1
ATOM 742 C CA . MET A 1 97 ? -3.732 -0.702 4.322 1.00 98.12 97 MET A CA 1
ATOM 743 C C . MET A 1 97 ? -2.440 -0.505 3.526 1.00 98.12 97 MET A C 1
ATOM 745 O O . MET A 1 97 ? -2.478 0.139 2.483 1.00 98.12 97 MET A O 1
ATOM 749 N N . ASN A 1 98 ? -1.325 -1.114 3.957 1.00 97.25 98 ASN A N 1
ATOM 750 C CA . ASN A 1 98 ? -0.035 -1.005 3.261 1.00 97.25 98 ASN A CA 1
ATOM 751 C C . ASN A 1 98 ? -0.193 -1.402 1.794 1.00 97.25 98 ASN A C 1
ATOM 753 O O . ASN A 1 98 ? 0.075 -0.613 0.899 1.00 97.25 98 ASN A O 1
ATOM 757 N N . LYS A 1 99 ? -0.775 -2.581 1.554 1.00 97.38 99 LYS A N 1
ATOM 758 C CA . LYS A 1 99 ? -0.994 -3.087 0.201 1.00 97.38 99 LYS A CA 1
ATOM 759 C C . LYS A 1 99 ? -1.954 -2.216 -0.609 1.00 97.38 99 LYS A C 1
ATOM 761 O O . LYS A 1 99 ? -1.782 -2.076 -1.814 1.00 97.38 99 LYS A O 1
ATOM 766 N N . GLY A 1 100 ? -2.958 -1.617 0.031 1.00 97.56 100 GLY A N 1
ATOM 767 C CA . GLY A 1 100 ? -3.840 -0.650 -0.620 1.00 97.56 100 GLY A CA 1
ATOM 768 C C . GLY A 1 100 ? -3.103 0.621 -1.070 1.00 97.56 100 GLY A C 1
ATOM 769 O O . GLY A 1 100 ? -3.302 1.081 -2.196 1.00 97.56 100 GLY A O 1
ATOM 770 N N . LEU A 1 101 ? -2.217 1.159 -0.226 1.00 97.44 101 LEU A N 1
ATOM 771 C CA . LEU A 1 101 ? -1.350 2.295 -0.562 1.00 97.44 101 LEU A CA 1
ATOM 772 C C . LEU A 1 101 ? -0.367 1.940 -1.683 1.00 97.44 101 LEU A C 1
ATOM 774 O O . LEU A 1 101 ? -0.196 2.725 -2.613 1.00 97.44 101 LEU A O 1
ATOM 778 N N . GLU A 1 102 ? 0.200 0.739 -1.653 1.00 97.12 102 GLU A N 1
ATOM 779 C CA . GLU A 1 102 ? 1.092 0.255 -2.704 1.00 97.12 102 GLU A CA 1
ATOM 780 C C . GLU A 1 102 ? 0.380 0.078 -4.055 1.00 97.12 102 GLU A C 1
ATOM 782 O O . GLU A 1 102 ? 0.981 0.340 -5.094 1.00 97.12 102 GLU A O 1
ATOM 787 N N . VAL A 1 103 ? -0.904 -0.314 -4.081 1.00 97.19 103 VAL A N 1
ATOM 788 C CA . VAL A 1 103 ? -1.694 -0.348 -5.330 1.00 97.19 103 VAL A CA 1
ATOM 789 C C . VAL A 1 103 ? -1.880 1.059 -5.900 1.00 97.19 103 VAL A C 1
ATOM 791 O O . VAL A 1 103 ? -1.740 1.249 -7.110 1.00 97.19 103 VAL A O 1
ATOM 794 N N . ILE A 1 104 ? -2.156 2.054 -5.048 1.00 96.44 104 ILE A N 1
ATOM 795 C CA . ILE A 1 104 ? -2.207 3.467 -5.461 1.00 96.44 104 ILE A CA 1
ATOM 796 C C . ILE A 1 104 ? -0.857 3.891 -6.043 1.00 96.44 104 ILE A C 1
ATOM 798 O O . ILE A 1 104 ? -0.806 4.491 -7.115 1.00 96.44 104 ILE A O 1
ATOM 802 N N . GLU A 1 105 ? 0.236 3.558 -5.361 1.00 95.50 105 GLU A N 1
ATOM 803 C CA . GLU A 1 105 ? 1.587 3.862 -5.818 1.00 95.50 105 GLU A CA 1
ATOM 804 C C . GLU A 1 105 ? 1.911 3.182 -7.152 1.00 95.50 105 GLU A C 1
ATOM 806 O O . GLU A 1 105 ? 2.373 3.854 -8.069 1.00 95.50 105 GLU A O 1
ATOM 811 N N . ALA A 1 106 ? 1.601 1.895 -7.317 1.00 93.56 106 ALA A N 1
ATOM 812 C CA . ALA A 1 106 ? 1.850 1.162 -8.555 1.00 93.56 106 ALA A CA 1
ATOM 813 C C . ALA A 1 106 ? 1.036 1.729 -9.725 1.00 93.56 106 ALA A C 1
ATOM 815 O O . ALA A 1 106 ? 1.575 1.916 -10.817 1.00 93.56 106 ALA A O 1
ATOM 816 N N . SER A 1 107 ? -0.238 2.061 -9.492 1.00 92.44 107 SER A N 1
ATOM 817 C CA . SER A 1 107 ? -1.088 2.700 -10.499 1.00 92.44 107 SER A CA 1
ATOM 818 C C . SER A 1 107 ? -0.490 4.022 -10.978 1.00 92.44 107 SER A C 1
ATOM 820 O O . SER A 1 107 ? -0.458 4.269 -12.181 1.00 92.44 107 SER A O 1
ATOM 822 N N . LEU A 1 108 ? 0.056 4.833 -10.067 1.00 91.06 108 LEU A N 1
ATOM 823 C CA . LEU A 1 108 ? 0.662 6.123 -10.396 1.00 91.06 108 LEU A CA 1
ATOM 824 C C . LEU A 1 108 ? 2.050 5.975 -11.039 1.00 91.06 108 LEU A C 1
ATOM 826 O O . LEU A 1 108 ? 2.275 6.510 -12.124 1.00 91.06 108 LEU A O 1
ATOM 830 N N . LEU A 1 109 ? 2.976 5.251 -10.401 1.00 89.75 109 LEU A N 1
ATOM 831 C CA . LEU A 1 109 ? 4.367 5.101 -10.852 1.00 89.75 109 LEU A CA 1
ATOM 832 C C . LEU A 1 109 ? 4.459 4.466 -12.242 1.00 89.75 109 LEU A C 1
ATOM 834 O O . LEU A 1 109 ? 5.232 4.925 -13.086 1.00 89.75 109 LEU A O 1
ATOM 838 N N . PHE A 1 110 ? 3.652 3.434 -12.490 1.00 86.94 110 PHE A N 1
ATOM 839 C CA . PHE A 1 110 ? 3.667 2.681 -13.745 1.00 86.94 110 PHE A CA 1
ATOM 840 C C . PHE A 1 110 ? 2.545 3.088 -14.711 1.00 86.94 110 PHE A C 1
ATOM 842 O O . PHE A 1 110 ? 2.449 2.515 -15.795 1.00 86.94 110 PHE A O 1
ATOM 849 N N . ASN A 1 111 ? 1.712 4.073 -14.343 1.00 86.12 111 ASN A N 1
ATOM 850 C CA . ASN A 1 111 ? 0.545 4.524 -15.112 1.00 86.12 111 ASN A CA 1
ATOM 851 C C . ASN A 1 111 ? -0.350 3.356 -15.567 1.00 86.12 111 ASN A C 1
ATOM 853 O O . ASN A 1 111 ? -0.596 3.138 -16.758 1.00 86.12 111 ASN A O 1
ATOM 857 N N . ILE A 1 112 ? -0.790 2.563 -14.590 1.00 86.44 112 ILE A N 1
ATOM 858 C CA . ILE A 1 112 ? -1.575 1.343 -14.794 1.00 86.44 112 ILE A CA 1
ATOM 859 C C . ILE A 1 112 ? -3.001 1.592 -14.336 1.00 86.44 112 ILE A C 1
ATOM 861 O O . ILE A 1 112 ? -3.225 2.081 -13.226 1.00 86.44 112 ILE A O 1
ATOM 865 N N . ASN A 1 113 ? -3.966 1.202 -15.171 1.00 88.75 113 ASN A N 1
ATOM 866 C CA . ASN A 1 113 ? -5.366 1.180 -14.767 1.00 88.75 113 ASN A CA 1
ATOM 867 C C . ASN A 1 113 ? -5.518 0.290 -13.513 1.00 88.75 113 ASN A C 1
ATOM 869 O O . ASN A 1 113 ? -5.125 -0.875 -13.574 1.00 88.75 113 ASN A O 1
ATOM 873 N N . PRO A 1 114 ? -6.103 0.790 -12.409 1.00 89.88 114 PRO A N 1
ATOM 874 C CA . PRO A 1 114 ? -6.311 0.014 -11.187 1.00 89.88 114 PRO A CA 1
ATOM 875 C C . PRO A 1 114 ? -6.958 -1.361 -11.399 1.00 89.88 114 PRO A C 1
ATOM 877 O O . PRO A 1 114 ? -6.607 -2.307 -10.701 1.00 89.88 114 PRO A O 1
ATOM 880 N N . ASP A 1 115 ? -7.851 -1.507 -12.384 1.00 91.25 115 ASP A N 1
ATOM 881 C CA . ASP A 1 115 ? -8.522 -2.781 -12.679 1.00 91.25 115 ASP A CA 1
ATOM 882 C C . ASP A 1 115 ? -7.570 -3.843 -13.277 1.00 91.25 115 ASP A C 1
ATOM 884 O O . ASP A 1 115 ? -7.894 -5.029 -13.294 1.00 91.25 115 ASP A O 1
ATOM 888 N N . LYS A 1 116 ? -6.371 -3.438 -13.720 1.00 93.38 116 LYS A N 1
ATOM 889 C CA . LYS A 1 116 ? -5.281 -4.316 -14.182 1.00 93.38 116 LYS A CA 1
ATOM 890 C C . LYS A 1 116 ? -4.252 -4.637 -13.091 1.00 93.38 116 LYS A C 1
ATOM 892 O O . LYS A 1 116 ? -3.232 -5.261 -13.387 1.00 93.38 116 LYS A O 1
ATOM 897 N N . ILE A 1 117 ? -4.486 -4.210 -11.849 1.00 95.31 117 ILE A N 1
ATOM 898 C CA . ILE A 1 117 ? -3.607 -4.488 -10.709 1.00 95.31 117 ILE A CA 1
ATOM 899 C C . ILE A 1 117 ? -4.277 -5.525 -9.813 1.00 95.31 117 ILE A C 1
ATOM 901 O O . ILE A 1 117 ? -5.238 -5.247 -9.099 1.00 95.31 117 ILE A O 1
ATOM 905 N N . ASN A 1 118 ? -3.747 -6.741 -9.835 1.00 96.50 118 ASN A N 1
ATOM 906 C CA . ASN A 1 118 ? -4.166 -7.811 -8.947 1.00 96.50 118 ASN A CA 1
ATOM 907 C C . ASN A 1 118 ? -3.360 -7.781 -7.644 1.00 96.50 118 ASN A C 1
ATOM 909 O O . ASN A 1 118 ? -2.206 -7.356 -7.614 1.00 96.50 118 ASN A O 1
ATOM 913 N N . VAL A 1 119 ? -3.954 -8.301 -6.570 1.00 97.69 119 VAL A N 1
ATOM 914 C CA . VAL A 1 119 ? -3.252 -8.532 -5.304 1.00 97.69 119 VAL A CA 1
ATOM 915 C C . VAL A 1 119 ? -3.411 -9.985 -4.879 1.00 97.69 119 VAL A C 1
ATOM 917 O O . VAL A 1 119 ? -4.528 -10.510 -4.807 1.00 97.69 119 VAL A O 1
ATOM 920 N N . TYR A 1 120 ? -2.283 -10.624 -4.581 1.00 97.81 120 TYR A N 1
ATOM 921 C CA . TYR A 1 120 ? -2.220 -11.991 -4.075 1.00 97.81 120 TYR A CA 1
ATOM 922 C C . TYR A 1 120 ? -1.613 -12.015 -2.681 1.00 97.81 120 TYR A C 1
ATOM 924 O O . TYR A 1 120 ? -0.613 -11.360 -2.414 1.00 97.81 120 TYR A O 1
ATOM 932 N N . ILE A 1 121 ? -2.193 -12.807 -1.791 1.00 97.56 121 ILE A N 1
ATOM 933 C CA . ILE A 1 121 ? -1.576 -13.162 -0.522 1.00 97.56 121 ILE A CA 1
ATOM 934 C C . ILE A 1 121 ? -0.556 -14.266 -0.796 1.00 97.56 121 ILE A C 1
ATOM 936 O O . ILE A 1 121 ? -0.899 -15.304 -1.366 1.00 97.56 121 ILE A O 1
ATOM 940 N N . HIS A 1 122 ? 0.682 -13.997 -0.395 1.00 97.25 122 HIS A N 1
ATOM 941 C CA . HIS A 1 122 ? 1.849 -14.857 -0.492 1.00 97.25 122 HIS A CA 1
ATOM 942 C C . HIS A 1 122 ? 2.587 -14.854 0.860 1.00 97.25 122 HIS A C 1
ATOM 944 O O . HIS A 1 122 ? 3.497 -14.040 1.077 1.00 97.25 122 HIS A O 1
ATOM 950 N N . PRO A 1 123 ? 2.197 -15.733 1.804 1.00 95.12 123 PRO A N 1
ATOM 951 C CA . PRO A 1 123 ? 2.719 -15.709 3.172 1.00 95.12 123 PRO A CA 1
ATOM 952 C C . PRO A 1 123 ? 4.238 -15.884 3.253 1.00 95.12 123 PRO A C 1
ATOM 954 O O . PRO A 1 123 ? 4.871 -15.338 4.154 1.00 95.12 123 PRO A O 1
ATOM 957 N N . GLN A 1 124 ? 4.836 -16.588 2.287 1.00 94.12 124 GLN A N 1
ATOM 958 C CA . GLN A 1 124 ? 6.275 -16.848 2.234 1.00 94.12 124 GLN A CA 1
ATOM 959 C C . GLN A 1 124 ? 7.091 -15.599 1.845 1.00 94.12 124 GLN A C 1
ATOM 961 O O . GLN A 1 124 ? 8.285 -15.549 2.125 1.00 94.12 124 GLN A O 1
ATOM 966 N N . SER A 1 125 ? 6.462 -14.580 1.236 1.00 93.81 125 SER A N 1
ATOM 967 C CA . SER A 1 125 ? 7.101 -13.306 0.846 1.00 93.81 125 SER A CA 1
ATOM 968 C C . SER A 1 125 ? 8.392 -13.475 0.019 1.00 93.81 125 SER A C 1
ATOM 970 O O . SER A 1 125 ? 9.357 -12.732 0.197 1.00 93.81 125 SER A O 1
ATOM 972 N N . LEU A 1 126 ? 8.419 -14.480 -0.863 1.00 94.62 126 LEU A N 1
ATOM 973 C CA . LEU A 1 126 ? 9.527 -14.751 -1.785 1.00 94.62 126 LEU A CA 1
ATOM 974 C C . LEU A 1 126 ? 9.250 -14.215 -3.188 1.00 94.62 126 LEU A C 1
ATOM 976 O O . LEU A 1 126 ? 10.136 -13.649 -3.821 1.00 94.62 126 LEU A O 1
ATOM 980 N N . ILE A 1 127 ? 8.024 -14.395 -3.677 1.00 96.56 127 ILE A N 1
ATOM 981 C CA . ILE A 1 127 ? 7.530 -13.733 -4.882 1.00 96.56 127 ILE A CA 1
ATOM 982 C C . ILE A 1 127 ? 7.139 -12.312 -4.479 1.00 96.56 127 ILE A C 1
ATOM 984 O O . ILE A 1 127 ? 6.334 -12.163 -3.565 1.00 96.56 127 ILE A O 1
ATOM 988 N N . HIS A 1 128 ? 7.708 -11.301 -5.142 1.00 96.06 128 HIS A N 1
ATOM 989 C CA . HIS A 1 128 ? 7.458 -9.877 -4.840 1.00 96.06 128 HIS A CA 1
ATOM 990 C C . HIS A 1 128 ? 6.554 -9.200 -5.876 1.00 96.06 128 HIS A C 1
ATOM 992 O O . HIS A 1 128 ? 5.815 -8.276 -5.567 1.00 96.06 128 HIS A O 1
ATOM 998 N N . ALA A 1 129 ? 6.584 -9.647 -7.128 1.00 96.62 129 ALA A N 1
ATOM 999 C CA . ALA A 1 129 ? 5.680 -9.140 -8.153 1.00 96.62 129 ALA A CA 1
ATOM 1000 C C . ALA A 1 129 ? 5.525 -10.149 -9.283 1.00 96.62 129 ALA A C 1
ATOM 1002 O O . ALA A 1 129 ? 6.429 -10.958 -9.522 1.00 96.62 129 ALA A O 1
ATOM 1003 N N . LEU A 1 130 ? 4.401 -10.064 -9.995 1.00 96.75 130 LEU A N 1
ATOM 1004 C CA . LEU A 1 130 ? 4.165 -10.802 -11.229 1.00 96.75 130 LEU A CA 1
ATOM 1005 C C . LEU A 1 130 ? 3.648 -9.881 -12.338 1.00 96.75 130 LEU A C 1
ATOM 1007 O O . LEU A 1 130 ? 2.937 -8.911 -12.071 1.00 96.75 130 LEU A O 1
ATOM 1011 N N . ILE A 1 131 ? 3.976 -10.214 -13.583 1.00 94.81 131 ILE A N 1
ATOM 1012 C CA . ILE A 1 131 ? 3.450 -9.580 -14.795 1.00 94.81 131 ILE A CA 1
ATOM 1013 C C . ILE A 1 131 ? 2.877 -10.676 -15.685 1.00 94.81 131 ILE A C 1
ATOM 1015 O O . ILE A 1 131 ? 3.593 -11.614 -16.034 1.00 94.81 131 ILE A O 1
ATOM 1019 N N . THR A 1 132 ? 1.600 -10.549 -16.037 1.00 94.75 132 THR A N 1
ATOM 1020 C CA . THR A 1 132 ? 0.903 -11.448 -16.959 1.00 94.75 132 THR A CA 1
ATOM 1021 C C . THR A 1 132 ? 0.780 -10.780 -18.320 1.00 94.75 132 THR A C 1
ATOM 1023 O O . THR A 1 132 ? 0.385 -9.615 -18.420 1.00 94.75 132 THR A O 1
ATOM 1026 N N . PHE A 1 133 ? 1.121 -11.519 -19.369 1.00 92.56 133 PHE A N 1
ATOM 1027 C CA . PHE A 1 133 ? 1.079 -11.066 -20.756 1.00 92.56 133 PHE A CA 1
ATOM 1028 C C . PHE A 1 133 ? -0.185 -11.573 -21.461 1.00 92.56 133 PHE A C 1
ATOM 1030 O O . PHE A 1 133 ? -0.830 -12.516 -21.003 1.00 92.56 133 PHE A O 1
ATOM 1037 N N . TYR A 1 134 ? -0.552 -10.955 -22.587 1.00 90.94 134 TYR A N 1
ATOM 1038 C CA . TYR A 1 134 ? -1.752 -11.346 -23.350 1.00 90.94 134 TYR A CA 1
ATOM 1039 C C . TYR A 1 134 ? -1.679 -12.749 -23.967 1.00 90.94 134 TYR A C 1
ATOM 1041 O O . TYR A 1 134 ? -2.713 -13.303 -24.330 1.00 90.94 134 TYR A O 1
ATOM 1049 N N . ASP A 1 135 ? -0.486 -13.335 -24.070 1.00 92.81 135 ASP A N 1
ATOM 1050 C CA . ASP A 1 135 ? -0.300 -14.731 -24.484 1.00 92.81 135 ASP A CA 1
ATOM 1051 C C . ASP A 1 135 ? -0.570 -15.742 -23.349 1.00 92.81 135 ASP A C 1
ATOM 1053 O O . ASP A 1 135 ? -0.473 -16.950 -23.556 1.00 92.81 135 ASP A O 1
ATOM 1057 N N . GLY A 1 136 ? -0.922 -15.256 -22.153 1.00 92.38 136 GLY A N 1
ATOM 1058 C CA . GLY A 1 136 ? -1.211 -16.065 -20.971 1.00 92.38 136 GLY A CA 1
ATOM 1059 C C . GLY A 1 136 ? 0.024 -16.446 -20.154 1.00 92.38 136 GLY A C 1
ATOM 1060 O O . GLY A 1 136 ? -0.125 -17.032 -19.081 1.00 92.38 136 GLY A O 1
ATOM 1061 N N . SER A 1 137 ? 1.233 -16.105 -20.607 1.00 94.75 137 SER A N 1
ATOM 1062 C CA . SER A 1 137 ? 2.447 -16.314 -19.823 1.00 94.75 137 SER A CA 1
ATOM 1063 C C . SER A 1 137 ? 2.535 -15.325 -18.656 1.00 94.75 137 SER A C 1
ATOM 1065 O O . SER A 1 137 ? 2.042 -14.193 -18.709 1.00 94.75 137 SER A O 1
ATOM 1067 N N . THR A 1 138 ? 3.181 -15.751 -17.572 1.00 94.44 138 THR A N 1
ATOM 1068 C CA . THR A 1 138 ? 3.425 -14.912 -16.396 1.00 94.44 138 THR A CA 1
ATOM 1069 C C . THR A 1 138 ? 4.889 -14.983 -16.007 1.00 94.44 138 THR A C 1
ATOM 1071 O O . THR A 1 138 ? 5.462 -16.066 -15.894 1.00 94.44 138 THR A O 1
ATOM 1074 N N . LEU A 1 139 ? 5.477 -13.823 -15.732 1.00 94.75 139 LEU A N 1
ATOM 1075 C CA . LEU A 1 139 ? 6.799 -13.725 -15.130 1.00 94.75 139 LEU A CA 1
ATOM 1076 C C . LEU A 1 139 ? 6.717 -13.188 -13.721 1.00 94.75 139 LEU A C 1
ATOM 1078 O O . LEU A 1 139 ? 5.873 -12.349 -13.415 1.00 94.75 139 LEU A O 1
ATOM 1082 N N . SER A 1 140 ? 7.623 -13.660 -12.876 1.00 95.50 140 SER A N 1
ATOM 1083 C CA . SER A 1 140 ? 7.698 -13.266 -11.481 1.00 95.50 140 SER A CA 1
ATOM 1084 C C . SER A 1 140 ? 9.116 -12.884 -11.082 1.00 95.50 140 SER A C 1
ATOM 1086 O O . SER A 1 140 ? 10.107 -13.417 -11.582 1.00 95.50 140 SER A O 1
ATOM 1088 N N . HIS A 1 141 ? 9.203 -11.942 -10.149 1.00 95.31 141 HIS A N 1
ATOM 1089 C CA . HIS A 1 141 ? 10.435 -11.638 -9.440 1.00 95.31 141 HIS A CA 1
ATOM 1090 C C . HIS A 1 141 ? 10.428 -12.404 -8.120 1.00 95.31 141 HIS A C 1
ATOM 1092 O O . HIS A 1 141 ? 9.537 -12.202 -7.288 1.00 95.31 141 HIS A O 1
ATOM 1098 N N . ILE A 1 142 ? 11.438 -13.254 -7.926 1.00 95.12 142 ILE A N 1
ATOM 1099 C CA . ILE A 1 142 ? 11.594 -14.072 -6.724 1.00 95.12 142 ILE A CA 1
ATOM 1100 C C . ILE A 1 142 ? 12.918 -13.716 -6.048 1.00 95.12 142 ILE A C 1
ATOM 1102 O O . ILE A 1 142 ? 13.984 -13.795 -6.662 1.00 95.12 142 ILE A O 1
ATOM 1106 N N . SER A 1 143 ? 12.868 -13.357 -4.768 1.00 93.38 143 SER A N 1
ATOM 1107 C CA . SER A 1 143 ? 14.052 -13.115 -3.943 1.00 93.38 143 SER A CA 1
ATOM 1108 C C . SER A 1 143 ? 13.749 -13.332 -2.464 1.00 93.38 143 SER A C 1
ATOM 1110 O O . SER A 1 143 ? 12.593 -13.324 -2.053 1.00 93.38 143 SER A O 1
ATOM 1112 N N . TYR A 1 144 ? 14.784 -13.454 -1.629 1.00 91.94 144 TYR A N 1
ATOM 1113 C CA . TYR A 1 144 ? 14.586 -13.360 -0.181 1.00 91.94 144 TYR A CA 1
ATOM 1114 C C . TYR A 1 144 ? 13.881 -12.049 0.199 1.00 91.94 144 TYR A C 1
ATOM 1116 O O . TYR A 1 144 ? 14.035 -11.034 -0.486 1.00 91.94 144 TYR A O 1
ATOM 1124 N N . HIS A 1 145 ? 13.159 -12.068 1.320 1.00 89.94 145 HIS A N 1
ATOM 1125 C CA . HIS A 1 145 ? 12.557 -10.892 1.946 1.00 89.94 145 HIS A CA 1
ATOM 1126 C C . HIS A 1 145 ? 13.641 -10.010 2.614 1.00 89.94 145 HIS A C 1
ATOM 1128 O O . HIS A 1 145 ? 13.777 -9.937 3.835 1.00 89.94 145 HIS A O 1
ATOM 1134 N N . ASP A 1 146 ? 14.489 -9.378 1.797 1.00 92.44 146 ASP A N 1
ATOM 1135 C CA . ASP A 1 146 ? 15.612 -8.543 2.241 1.00 92.44 146 ASP A CA 1
ATOM 1136 C C . ASP A 1 146 ? 15.661 -7.228 1.451 1.00 92.44 146 ASP A C 1
ATOM 1138 O O . ASP A 1 146 ? 15.953 -7.222 0.254 1.00 92.44 146 ASP A O 1
ATOM 1142 N N . MET A 1 147 ? 15.436 -6.101 2.140 1.00 93.38 147 MET A N 1
ATOM 1143 C CA . MET A 1 147 ? 15.433 -4.761 1.536 1.00 93.38 147 MET A CA 1
ATOM 1144 C C . MET A 1 147 ? 16.782 -4.346 0.938 1.00 93.38 147 MET A C 1
ATOM 1146 O O . MET A 1 147 ? 16.826 -3.435 0.112 1.00 93.38 147 MET A O 1
ATOM 1150 N N . LYS A 1 148 ? 17.890 -5.026 1.267 1.00 94.75 148 LYS A N 1
ATOM 1151 C CA . LYS A 1 148 ? 19.177 -4.792 0.590 1.00 94.75 148 LYS A CA 1
ATOM 1152 C C . LYS A 1 148 ? 19.092 -5.042 -0.913 1.00 94.75 148 LYS A C 1
ATOM 1154 O O . LYS A 1 148 ? 19.830 -4.409 -1.662 1.00 94.75 148 LYS A O 1
ATOM 1159 N N . ILE A 1 149 ? 18.205 -5.935 -1.353 1.00 94.62 149 ILE A N 1
ATOM 1160 C CA . ILE A 1 149 ? 18.016 -6.275 -2.766 1.00 94.62 149 ILE A CA 1
ATOM 1161 C C . ILE A 1 149 ? 17.425 -5.089 -3.545 1.00 94.62 149 ILE A C 1
ATOM 1163 O O . ILE A 1 149 ? 18.118 -4.597 -4.441 1.00 94.62 149 ILE A O 1
ATOM 1167 N N . PRO A 1 150 ? 16.224 -4.568 -3.216 1.00 95.69 150 PRO A N 1
ATOM 1168 C CA . PRO A 1 150 ? 15.666 -3.432 -3.942 1.00 95.69 150 PRO A CA 1
ATOM 1169 C C . PRO A 1 150 ? 16.488 -2.146 -3.769 1.00 95.69 150 PRO A C 1
ATOM 1171 O O . PRO A 1 150 ? 16.651 -1.406 -4.739 1.00 95.69 150 PRO A O 1
ATOM 1174 N N . ILE A 1 151 ? 17.097 -1.910 -2.595 1.00 96.44 151 ILE A N 1
ATOM 1175 C CA . ILE A 1 151 ? 18.002 -0.765 -2.374 1.00 96.44 151 ILE A CA 1
ATOM 1176 C C . ILE A 1 151 ? 19.231 -0.855 -3.287 1.00 96.44 151 ILE A C 1
ATOM 1178 O O . ILE A 1 151 ? 19.589 0.119 -3.946 1.00 96.44 151 ILE A O 1
ATOM 1182 N N . SER A 1 152 ? 19.876 -2.024 -3.359 1.00 95.69 152 SER A N 1
ATOM 1183 C CA . SER A 1 152 ? 21.042 -2.224 -4.224 1.00 95.69 152 SER A CA 1
ATOM 1184 C C . SER A 1 152 ? 20.687 -2.043 -5.695 1.00 95.69 152 SER A C 1
ATOM 1186 O O . SER A 1 152 ? 21.446 -1.396 -6.417 1.00 95.69 152 SER A O 1
ATOM 1188 N N . TYR A 1 153 ? 19.531 -2.552 -6.133 1.00 94.38 153 TYR A N 1
ATOM 1189 C CA . TYR A 1 153 ? 19.066 -2.337 -7.500 1.00 94.38 153 TYR A CA 1
ATOM 1190 C C . TYR A 1 153 ? 18.833 -0.851 -7.785 1.00 94.38 153 TYR A C 1
ATOM 1192 O O . TYR A 1 153 ? 19.291 -0.358 -8.809 1.00 94.38 153 TYR A O 1
ATOM 1200 N N . ALA A 1 154 ? 18.206 -0.116 -6.861 1.00 94.06 154 ALA A N 1
ATOM 1201 C CA . ALA A 1 154 ? 17.946 1.309 -7.036 1.00 94.06 154 ALA A CA 1
ATOM 1202 C C . ALA A 1 154 ? 19.224 2.150 -7.176 1.00 94.06 154 ALA A C 1
ATOM 1204 O O . ALA A 1 154 ? 19.278 3.042 -8.018 1.00 94.06 154 ALA A O 1
ATOM 1205 N N . LEU A 1 155 ? 20.263 1.840 -6.393 1.00 95.25 155 LEU A N 1
ATOM 1206 C CA . LEU A 1 155 ? 21.546 2.554 -6.430 1.00 95.25 155 LEU A CA 1
ATOM 1207 C C . LEU A 1 155 ? 22.398 2.233 -7.663 1.00 95.25 155 LEU A C 1
ATOM 1209 O O . LEU A 1 155 ? 23.223 3.050 -8.058 1.00 95.25 155 LEU A O 1
ATOM 1213 N N . ASN A 1 156 ? 22.230 1.045 -8.246 1.00 93.06 156 ASN A N 1
ATOM 1214 C CA . ASN A 1 156 ? 23.063 0.574 -9.354 1.00 93.06 156 ASN A CA 1
ATOM 1215 C C . ASN A 1 156 ? 22.330 0.550 -10.699 1.00 93.06 156 ASN A C 1
ATOM 1217 O O . ASN A 1 156 ? 22.938 0.177 -11.701 1.00 93.06 156 ASN A O 1
ATOM 1221 N N . TRP A 1 157 ? 21.050 0.928 -10.735 1.00 88.12 157 TRP A N 1
ATOM 1222 C CA . TRP A 1 157 ? 20.220 0.881 -11.935 1.00 88.12 157 TRP A CA 1
ATOM 1223 C C . TRP A 1 157 ? 20.900 1.594 -13.123 1.00 88.12 157 TRP A C 1
ATOM 1225 O O . TRP A 1 157 ? 21.429 2.693 -12.947 1.00 88.12 157 TRP A O 1
ATOM 1235 N N . PRO A 1 158 ? 20.893 1.009 -14.339 1.00 85.62 158 PRO A N 1
ATOM 1236 C CA . PRO A 1 158 ? 20.231 -0.243 -14.736 1.00 85.62 158 PRO A CA 1
ATOM 1237 C C . PRO A 1 158 ? 21.054 -1.520 -14.468 1.00 85.62 158 PRO A C 1
ATOM 1239 O O . PRO A 1 158 ? 20.608 -2.622 -14.791 1.00 85.62 158 PRO A O 1
ATOM 1242 N N . ASN A 1 159 ? 22.244 -1.393 -13.880 1.00 88.75 159 ASN A N 1
ATOM 1243 C CA . ASN A 1 159 ? 23.151 -2.498 -13.583 1.00 88.75 159 ASN A CA 1
ATOM 1244 C C . ASN A 1 159 ? 22.803 -3.205 -12.264 1.00 88.75 159 ASN A C 1
ATOM 1246 O O . ASN A 1 159 ? 21.963 -2.772 -11.473 1.00 88.75 159 ASN A O 1
ATOM 1250 N N . ARG A 1 160 ? 23.474 -4.334 -12.015 1.00 90.88 160 ARG A N 1
ATOM 1251 C CA . ARG A 1 160 ? 23.335 -5.117 -10.783 1.00 90.88 160 ARG A CA 1
ATOM 1252 C C . ARG A 1 160 ? 24.672 -5.213 -10.066 1.00 90.88 160 ARG A C 1
ATOM 1254 O O . ARG A 1 160 ? 25.686 -5.533 -10.678 1.00 90.88 160 ARG A O 1
ATOM 1261 N N . GLN A 1 161 ? 24.645 -5.007 -8.755 1.00 92.12 161 GLN A N 1
ATOM 1262 C CA . GLN A 1 161 ? 25.785 -5.249 -7.880 1.00 92.12 161 GLN A CA 1
ATOM 1263 C C . GLN A 1 161 ? 25.674 -6.634 -7.234 1.00 92.12 161 GLN A C 1
ATOM 1265 O O . GLN A 1 161 ? 24.583 -7.117 -6.923 1.00 92.12 161 GLN A O 1
ATOM 1270 N N . ARG A 1 162 ? 26.816 -7.289 -7.008 1.00 90.56 162 ARG A N 1
ATOM 1271 C CA . ARG A 1 162 ? 26.868 -8.547 -6.259 1.00 90.56 162 ARG A CA 1
ATOM 1272 C C . ARG A 1 162 ? 26.606 -8.281 -4.774 1.00 90.56 162 ARG A C 1
ATOM 1274 O O . ARG A 1 162 ? 27.365 -7.559 -4.136 1.00 90.56 162 ARG A O 1
ATOM 1281 N N . LEU A 1 163 ? 25.574 -8.915 -4.221 1.00 90.31 163 LEU A N 1
ATOM 1282 C CA . LEU A 1 163 ? 25.305 -8.938 -2.781 1.00 90.31 163 LEU A CA 1
ATOM 1283 C C . LEU A 1 163 ? 25.915 -10.179 -2.116 1.00 90.31 163 LEU A C 1
ATOM 1285 O O . LEU A 1 163 ? 26.197 -11.180 -2.777 1.00 90.31 163 LEU A O 1
ATOM 1289 N N . SER A 1 164 ? 26.107 -10.117 -0.795 1.00 82.94 164 SER A N 1
ATOM 1290 C CA . SER A 1 164 ? 26.700 -11.210 -0.010 1.00 82.94 164 SER A CA 1
ATOM 1291 C C . SER A 1 164 ? 25.795 -12.439 0.107 1.00 82.94 164 SER A C 1
ATOM 1293 O O . SER A 1 164 ? 26.294 -13.555 0.226 1.00 82.94 164 SER A O 1
ATOM 1295 N N . LYS A 1 165 ? 24.470 -12.255 0.040 1.00 85.81 165 LYS A N 1
ATOM 1296 C CA . LYS A 1 165 ? 23.476 -13.332 0.094 1.00 85.81 165 LYS A CA 1
ATOM 1297 C C . LYS A 1 165 ? 22.828 -13.514 -1.279 1.00 85.81 165 LYS A C 1
ATOM 1299 O O . LYS A 1 165 ? 22.232 -12.581 -1.809 1.00 85.81 165 LYS A O 1
ATOM 1304 N N . LYS A 1 166 ? 22.915 -14.726 -1.834 1.00 84.94 166 LYS A N 1
ATOM 1305 C CA . LYS A 1 166 ? 22.255 -15.130 -3.086 1.00 84.94 166 LYS A CA 1
ATOM 1306 C C . LYS A 1 166 ? 21.209 -16.195 -2.783 1.00 84.94 166 LYS A C 1
ATOM 1308 O O . LYS A 1 166 ? 21.460 -17.064 -1.953 1.00 84.94 166 LYS A O 1
ATOM 1313 N N . MET A 1 167 ? 20.069 -16.148 -3.470 1.00 87.88 167 MET A N 1
ATOM 1314 C CA . MET A 1 167 ? 19.114 -17.252 -3.429 1.00 87.88 167 MET A CA 1
ATOM 1315 C C . MET A 1 167 ? 19.733 -18.487 -4.083 1.00 87.88 167 MET A C 1
ATOM 1317 O O . MET A 1 167 ? 20.071 -18.470 -5.266 1.00 87.88 167 MET A O 1
ATOM 1321 N N . ASN A 1 168 ? 19.943 -19.524 -3.282 1.00 88.00 168 ASN A N 1
ATOM 1322 C CA . ASN A 1 168 ? 20.620 -20.762 -3.669 1.00 88.00 168 ASN A CA 1
ATOM 1323 C C . ASN A 1 168 ? 19.707 -21.993 -3.591 1.00 88.00 168 ASN A C 1
ATOM 1325 O O . ASN A 1 168 ? 20.130 -23.080 -3.968 1.00 88.00 168 ASN A O 1
ATOM 1329 N N . ASN A 1 169 ? 18.475 -21.827 -3.106 1.00 86.12 169 ASN A N 1
ATOM 1330 C CA . ASN A 1 169 ? 17.487 -22.885 -2.997 1.00 86.12 169 ASN A CA 1
ATOM 1331 C C . ASN A 1 169 ? 16.089 -22.311 -3.255 1.00 86.12 169 ASN A C 1
ATOM 1333 O O . ASN A 1 169 ? 15.734 -21.282 -2.680 1.00 86.12 169 ASN A O 1
ATOM 1337 N N . LEU A 1 170 ? 15.328 -22.983 -4.118 1.00 91.38 170 LEU A N 1
ATOM 1338 C CA . LEU A 1 170 ? 13.935 -22.665 -4.432 1.00 91.38 170 LEU A CA 1
ATOM 1339 C C . LEU A 1 170 ? 12.963 -23.734 -3.916 1.00 91.38 170 LEU A C 1
ATOM 1341 O O . LEU A 1 170 ? 11.766 -23.613 -4.152 1.00 91.38 170 LEU A O 1
ATOM 1345 N N . ASN A 1 171 ? 13.444 -24.769 -3.227 1.00 90.12 171 ASN A N 1
ATOM 1346 C CA . ASN A 1 171 ? 12.600 -25.839 -2.712 1.00 90.12 171 ASN A CA 1
ATOM 1347 C C . ASN A 1 171 ? 11.601 -25.292 -1.688 1.00 90.12 171 ASN A C 1
ATOM 1349 O O . ASN A 1 171 ? 11.979 -24.583 -0.755 1.00 90.12 171 ASN A O 1
ATOM 1353 N N . GLY A 1 172 ? 10.337 -25.672 -1.843 1.00 89.00 172 GLY A N 1
ATOM 1354 C CA . GLY A 1 172 ? 9.266 -25.308 -0.925 1.00 89.00 172 GLY A CA 1
ATOM 1355 C C . GLY A 1 172 ? 7.940 -25.085 -1.638 1.00 89.00 172 GLY A C 1
ATOM 1356 O O . GLY A 1 172 ? 7.830 -25.227 -2.857 1.00 89.00 172 GLY A O 1
ATOM 1357 N N . THR A 1 173 ? 6.935 -24.723 -0.850 1.00 93.00 173 THR A N 1
ATOM 1358 C CA . THR A 1 173 ? 5.597 -24.399 -1.345 1.00 93.00 173 THR A CA 1
ATOM 1359 C C . THR A 1 173 ? 5.470 -22.894 -1.544 1.00 93.00 173 THR A C 1
ATOM 1361 O O . THR A 1 173 ? 5.730 -22.115 -0.626 1.00 93.00 173 THR A O 1
ATOM 1364 N N . TYR A 1 174 ? 5.027 -22.489 -2.734 1.00 94.69 174 TYR A N 1
ATOM 1365 C CA . TYR A 1 174 ? 4.716 -21.100 -3.063 1.00 94.69 174 TYR A CA 1
ATOM 1366 C C . TYR A 1 174 ? 3.208 -20.953 -3.170 1.00 94.69 174 TYR A C 1
ATOM 1368 O O . TYR A 1 174 ? 2.603 -21.306 -4.180 1.00 94.69 174 TYR A O 1
ATOM 1376 N N . GLU A 1 175 ? 2.594 -20.447 -2.108 1.00 95.62 175 GLU A N 1
ATOM 1377 C CA . GLU A 1 175 ? 1.152 -20.239 -2.087 1.00 95.62 175 GLU A CA 1
ATOM 1378 C C . GLU A 1 175 ? 0.825 -18.847 -2.614 1.00 95.62 175 GLU A C 1
ATOM 1380 O O . GLU A 1 175 ? 1.389 -17.850 -2.160 1.00 95.62 175 GLU A O 1
ATOM 1385 N N . LEU A 1 176 ? -0.099 -18.783 -3.570 1.00 96.94 176 LEU A N 1
ATOM 1386 C CA . LEU A 1 176 ? -0.661 -17.542 -4.083 1.00 96.94 176 LEU A CA 1
ATOM 1387 C C . LEU A 1 176 ? -2.176 -17.640 -4.014 1.00 96.94 176 LEU A C 1
ATOM 1389 O O . LEU A 1 176 ? -2.791 -18.486 -4.661 1.00 96.94 176 LEU A O 1
ATOM 1393 N N . ARG A 1 177 ? -2.792 -16.741 -3.248 1.00 96.00 177 ARG A N 1
ATOM 1394 C CA . ARG A 1 177 ? -4.250 -16.648 -3.164 1.00 96.00 177 ARG A CA 1
ATOM 1395 C C . ARG A 1 177 ? -4.704 -15.230 -3.434 1.00 96.00 177 ARG A C 1
ATOM 1397 O O . ARG A 1 177 ? -4.304 -14.309 -2.731 1.00 96.00 177 ARG A O 1
ATOM 1404 N N . LYS A 1 178 ? -5.589 -15.052 -4.411 1.00 95.62 178 LYS A N 1
ATOM 1405 C CA . LYS A 1 178 ? -6.165 -13.736 -4.699 1.00 95.62 178 LYS A CA 1
ATOM 1406 C C . LYS A 1 178 ? -6.942 -13.218 -3.483 1.00 95.62 178 LYS A C 1
ATOM 1408 O O . LYS A 1 178 ? -7.684 -13.976 -2.845 1.00 95.62 178 LYS A O 1
ATOM 1413 N N . ILE A 1 179 ? -6.765 -11.937 -3.168 1.00 93.69 179 ILE A N 1
ATOM 1414 C CA . ILE A 1 179 ? -7.574 -11.260 -2.151 1.00 93.69 179 ILE A CA 1
ATOM 1415 C C . ILE A 1 179 ? -9.040 -11.230 -2.595 1.00 93.69 179 ILE A C 1
ATOM 1417 O O . ILE A 1 179 ? -9.339 -10.989 -3.769 1.00 93.69 179 ILE A O 1
ATOM 1421 N N . LYS A 1 180 ? -9.967 -11.497 -1.673 1.00 91.62 180 LYS A N 1
ATOM 1422 C CA . LYS A 1 180 ? -11.404 -11.395 -1.949 1.00 91.62 180 LYS A CA 1
ATOM 1423 C C . LYS A 1 180 ? -11.920 -10.016 -1.547 1.00 91.62 180 LYS A C 1
ATOM 1425 O O . LYS A 1 180 ? -11.443 -9.409 -0.590 1.00 91.62 180 LYS A O 1
ATOM 1430 N N . LYS A 1 181 ? -12.939 -9.536 -2.261 1.00 88.25 181 LYS A N 1
ATOM 1431 C CA . LYS A 1 181 ? -13.652 -8.305 -1.900 1.00 88.25 181 LYS A CA 1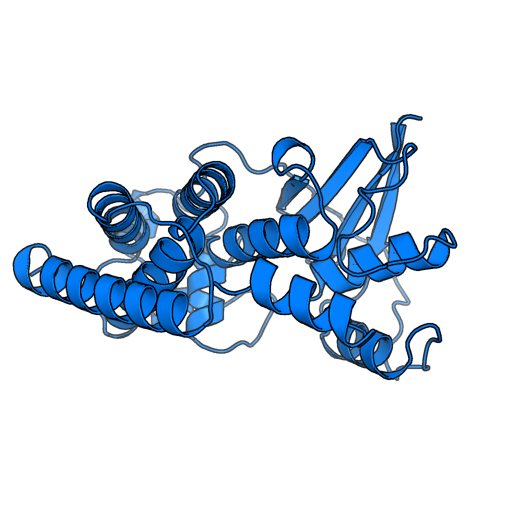
ATOM 1432 C C . LYS A 1 181 ? -14.183 -8.414 -0.467 1.00 88.25 181 LYS A C 1
ATOM 1434 O O . LYS A 1 181 ? -14.705 -9.463 -0.093 1.00 88.25 181 LYS A O 1
ATOM 1439 N N . SER A 1 182 ? -14.071 -7.338 0.309 1.00 89.06 182 SER A N 1
ATOM 1440 C CA . SER A 1 182 ? -14.527 -7.254 1.704 1.00 89.06 182 SER A CA 1
ATOM 1441 C C . SER A 1 182 ? -13.779 -8.143 2.699 1.00 89.06 182 SER A C 1
ATOM 1443 O O . SER A 1 182 ? -14.146 -8.167 3.871 1.00 89.06 182 SER A O 1
ATOM 1445 N N . GLU A 1 183 ? -12.710 -8.822 2.272 1.00 91.50 183 GLU A N 1
ATOM 1446 C CA . GLU A 1 183 ? -11.815 -9.554 3.172 1.00 91.50 183 GLU A CA 1
ATOM 1447 C C . GLU A 1 183 ? -10.984 -8.583 4.024 1.00 91.50 183 GLU A C 1
ATOM 1449 O O . GLU A 1 183 ? -10.833 -8.784 5.226 1.00 91.50 183 GLU A O 1
ATOM 1454 N N . TYR A 1 184 ? -10.522 -7.482 3.418 1.00 95.38 184 TYR A N 1
ATOM 1455 C CA . TYR A 1 184 ? -9.734 -6.447 4.085 1.00 95.38 184 TYR A CA 1
ATOM 1456 C C . TYR A 1 184 ? -10.308 -5.051 3.801 1.00 95.38 184 TYR A C 1
ATOM 1458 O O . TYR A 1 184 ? -10.025 -4.460 2.758 1.00 95.38 184 TYR A O 1
ATOM 1466 N N . PRO A 1 185 ? -11.092 -4.472 4.727 1.00 97.00 185 PRO A N 1
ATOM 1467 C CA . PRO A 1 185 ? -11.780 -3.206 4.479 1.00 97.00 185 PRO A CA 1
ATOM 1468 C C . PRO A 1 185 ? -10.857 -2.016 4.174 1.00 97.00 185 PRO A C 1
ATOM 1470 O O . PRO A 1 185 ? -11.224 -1.165 3.371 1.00 97.00 185 PRO A O 1
ATOM 1473 N N . CYS A 1 186 ? -9.663 -1.941 4.777 1.00 98.12 186 CYS A N 1
ATOM 1474 C CA . CYS A 1 186 ? -8.715 -0.857 4.477 1.00 98.12 186 CYS A CA 1
ATOM 1475 C C . CYS A 1 186 ? -8.186 -0.940 3.040 1.00 98.12 186 CYS A C 1
ATOM 1477 O O . CYS A 1 186 ? -8.083 0.087 2.375 1.00 98.12 186 CYS A O 1
ATOM 1479 N N . TYR A 1 187 ? -7.916 -2.153 2.549 1.00 97.56 187 TYR A N 1
ATOM 1480 C CA . TYR A 1 187 ? -7.540 -2.376 1.155 1.00 97.56 187 TYR A CA 1
ATOM 1481 C C . TYR A 1 187 ? -8.643 -1.889 0.206 1.00 97.56 187 TYR A C 1
ATOM 1483 O O . TYR A 1 187 ? -8.372 -1.083 -0.682 1.00 97.56 187 TYR A O 1
ATOM 1491 N N . ASP A 1 188 ? -9.896 -2.293 0.443 1.00 97.19 188 ASP A N 1
ATOM 1492 C CA . ASP A 1 188 ? -11.035 -1.874 -0.384 1.00 97.19 188 ASP A CA 1
ATOM 1493 C C . ASP A 1 188 ? -11.193 -0.339 -0.416 1.00 97.19 188 ASP A C 1
ATOM 1495 O O . ASP A 1 188 ? -11.455 0.232 -1.476 1.00 97.19 188 A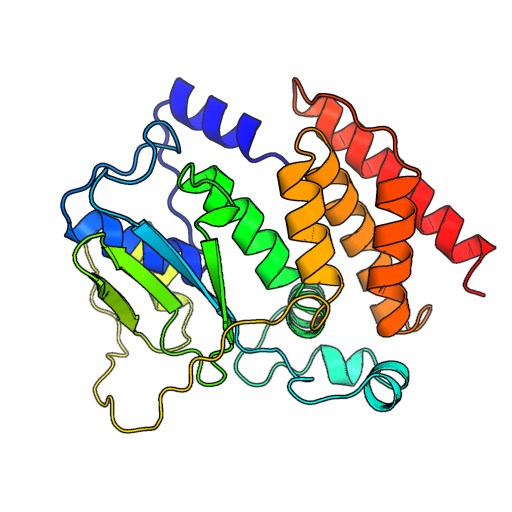SP A O 1
ATOM 1499 N N . LEU A 1 189 ? -10.980 0.342 0.719 1.00 98.38 189 LEU A N 1
ATOM 1500 C CA . LEU A 1 189 ? -11.030 1.808 0.810 1.00 98.38 189 LEU A CA 1
ATOM 1501 C C . LEU A 1 189 ? -9.930 2.491 -0.014 1.00 98.38 189 LEU A C 1
ATOM 1503 O O . LEU A 1 189 ? -10.174 3.547 -0.597 1.00 98.38 189 LEU A O 1
ATOM 1507 N N . CYS A 1 190 ? -8.735 1.901 -0.107 1.00 98.00 190 CYS A N 1
ATOM 1508 C CA . CYS A 1 190 ? -7.689 2.400 -1.000 1.00 98.00 190 CYS A CA 1
ATOM 1509 C C . CYS A 1 190 ? -8.094 2.293 -2.467 1.00 98.00 190 CYS A C 1
ATOM 1511 O O . CYS A 1 190 ? -7.898 3.247 -3.220 1.00 98.00 190 CYS A O 1
ATOM 1513 N N . ILE A 1 191 ? -8.688 1.166 -2.868 1.00 96.62 191 ILE A N 1
ATOM 1514 C CA . ILE A 1 191 ? -9.171 0.976 -4.240 1.00 96.62 191 ILE A CA 1
ATOM 1515 C C . ILE A 1 191 ? -10.297 1.969 -4.556 1.00 96.62 191 ILE A C 1
ATOM 1517 O O . ILE A 1 191 ? -10.306 2.567 -5.631 1.00 96.62 191 ILE A O 1
ATOM 1521 N N . GLU A 1 192 ? -11.216 2.198 -3.615 1.00 97.06 192 GLU A N 1
ATOM 1522 C CA . GLU A 1 192 ? -12.267 3.214 -3.739 1.00 97.06 192 GLU A CA 1
ATOM 1523 C C . GLU A 1 192 ? -11.669 4.618 -3.921 1.00 97.06 192 GLU A C 1
ATOM 1525 O O . GLU A 1 192 ? -11.999 5.313 -4.882 1.00 97.06 192 GLU A O 1
ATOM 1530 N N . ALA A 1 193 ? -10.733 5.021 -3.058 1.00 97.38 193 ALA A N 1
ATOM 1531 C CA . ALA A 1 193 ? -10.086 6.328 -3.141 1.00 97.38 193 ALA A CA 1
ATOM 1532 C C . ALA A 1 193 ? -9.281 6.517 -4.435 1.00 97.38 193 ALA A C 1
ATOM 1534 O O . ALA A 1 193 ? -9.273 7.610 -5.002 1.00 97.38 193 ALA A O 1
ATOM 1535 N N . LEU A 1 194 ? -8.629 5.459 -4.921 1.00 95.75 194 LEU A N 1
ATOM 1536 C CA . LEU A 1 194 ? -7.913 5.468 -6.193 1.00 95.75 194 LEU A CA 1
ATOM 1537 C C . LEU A 1 194 ? -8.863 5.733 -7.367 1.00 95.75 194 LEU A C 1
ATOM 1539 O O . LEU A 1 194 ? -8.547 6.545 -8.232 1.00 95.75 194 LEU A O 1
ATOM 1543 N N . LYS A 1 195 ? -10.046 5.104 -7.362 1.00 95.06 195 LYS A N 1
ATOM 1544 C CA . LYS A 1 195 ? -11.086 5.305 -8.386 1.00 95.06 195 LYS A CA 1
ATOM 1545 C C . LYS A 1 195 ? -11.729 6.691 -8.315 1.00 95.06 195 LYS A C 1
ATOM 1547 O O . LYS A 1 195 ? -12.024 7.268 -9.356 1.00 95.06 195 LYS A O 1
ATOM 1552 N N . ILE A 1 196 ? -11.923 7.242 -7.114 1.00 95.88 196 ILE A N 1
ATOM 1553 C CA . ILE A 1 196 ? -12.405 8.624 -6.933 1.00 95.88 196 ILE A CA 1
ATOM 1554 C C . ILE A 1 196 ? -11.371 9.636 -7.458 1.00 95.88 196 ILE A C 1
ATOM 1556 O O . ILE A 1 196 ? -11.736 10.659 -8.046 1.00 95.88 196 ILE A O 1
ATOM 1560 N N . GLY A 1 197 ? -10.080 9.365 -7.244 1.00 93.94 197 GLY A N 1
ATOM 1561 C CA . GLY A 1 197 ? -8.984 10.250 -7.625 1.00 93.94 197 GLY A CA 1
ATOM 1562 C C . GLY A 1 197 ? -8.959 11.549 -6.812 1.00 93.94 197 GLY A C 1
ATOM 1563 O O . GLY A 1 197 ? -9.431 11.613 -5.674 1.00 93.94 197 GLY A O 1
ATOM 1564 N N . LYS A 1 198 ? -8.396 12.616 -7.397 1.00 94.56 198 LYS A N 1
ATOM 1565 C CA . LYS A 1 198 ? -8.315 13.948 -6.769 1.00 94.56 198 LYS A CA 1
ATOM 1566 C C . LYS A 1 198 ? -7.663 13.863 -5.373 1.00 94.56 198 LYS A C 1
ATOM 1568 O O . LYS A 1 198 ? -6.648 13.189 -5.210 1.00 94.56 198 LYS A O 1
ATOM 1573 N N . ASN A 1 199 ? -8.218 14.523 -4.356 1.00 96.62 199 ASN A N 1
ATOM 1574 C CA . ASN A 1 199 ? -7.717 14.464 -2.981 1.00 96.62 199 ASN A CA 1
ATOM 1575 C C . ASN A 1 199 ? -8.144 13.219 -2.179 1.00 96.62 199 ASN A C 1
ATOM 1577 O O . ASN A 1 199 ? -7.774 13.129 -1.010 1.00 96.62 199 ASN A O 1
ATOM 1581 N N . ALA A 1 200 ? -8.864 12.248 -2.753 1.00 97.69 200 ALA A N 1
ATOM 1582 C CA . ALA A 1 200 ? -9.322 11.071 -2.008 1.00 97.69 200 ALA A CA 1
ATOM 1583 C C . ALA A 1 200 ? -8.158 10.247 -1.434 1.00 97.69 200 ALA A C 1
ATOM 1585 O O . ALA A 1 200 ? -8.199 9.843 -0.274 1.00 97.69 200 ALA A O 1
ATOM 1586 N N . THR A 1 201 ? -7.077 10.065 -2.203 1.00 96.75 201 THR A N 1
ATOM 1587 C CA . THR A 1 201 ? -5.875 9.352 -1.727 1.00 96.75 201 THR A CA 1
ATOM 1588 C C . THR A 1 201 ? -5.139 10.108 -0.611 1.00 96.75 201 THR A C 1
ATOM 1590 O O . THR A 1 201 ? -4.494 9.494 0.236 1.00 96.75 201 THR A O 1
ATOM 1593 N N . THR A 1 202 ? -5.249 11.441 -0.577 1.00 97.62 202 THR A N 1
ATOM 1594 C CA . THR A 1 202 ? -4.742 12.275 0.523 1.00 97.62 202 THR A CA 1
ATOM 1595 C C . THR A 1 202 ? -5.602 12.112 1.769 1.00 97.62 202 THR A C 1
ATOM 1597 O O . THR A 1 202 ? -5.059 11.924 2.854 1.00 97.62 202 THR A O 1
ATOM 1600 N N . ILE A 1 203 ? -6.928 12.099 1.603 1.00 98.44 203 ILE A N 1
ATOM 1601 C CA . ILE A 1 203 ? -7.880 11.911 2.700 1.00 98.44 203 ILE A CA 1
ATOM 1602 C C . ILE A 1 203 ? -7.647 10.562 3.392 1.00 98.44 203 ILE A C 1
ATOM 1604 O O . ILE A 1 203 ? -7.476 10.519 4.607 1.00 98.44 203 ILE A O 1
ATOM 1608 N N . ILE A 1 204 ? -7.584 9.456 2.642 1.00 98.12 204 ILE A N 1
ATOM 1609 C CA . ILE A 1 204 ? -7.394 8.141 3.273 1.00 98.12 204 ILE A CA 1
ATOM 1610 C C . ILE A 1 204 ? -6.041 8.021 3.979 1.00 98.12 204 ILE A C 1
ATOM 1612 O O . ILE A 1 204 ? -5.986 7.408 5.039 1.00 98.12 204 ILE A O 1
ATOM 1616 N N . ASN A 1 205 ? -4.969 8.620 3.440 1.00 98.25 205 ASN A N 1
ATOM 1617 C CA . ASN A 1 205 ? -3.649 8.540 4.061 1.00 98.25 205 ASN A CA 1
ATOM 1618 C C . ASN A 1 205 ? -3.640 9.293 5.394 1.00 98.25 205 ASN A C 1
ATOM 1620 O O . ASN A 1 205 ? -3.246 8.736 6.414 1.00 98.25 205 ASN A O 1
ATOM 1624 N N . ALA A 1 206 ? -4.137 10.532 5.387 1.00 98.44 206 ALA A N 1
ATOM 1625 C CA . ALA A 1 206 ? -4.221 11.373 6.574 1.00 98.44 206 ALA A CA 1
ATOM 1626 C C . ALA A 1 206 ? -5.110 10.743 7.659 1.00 98.44 206 ALA A C 1
ATOM 1628 O O . ALA A 1 206 ? -4.712 10.652 8.820 1.00 98.44 206 ALA A O 1
ATOM 1629 N N . ALA A 1 207 ? -6.295 10.253 7.277 1.00 98.62 207 ALA A N 1
ATOM 1630 C CA . ALA A 1 207 ? -7.209 9.583 8.197 1.00 98.62 207 ALA A CA 1
ATOM 1631 C C . ALA A 1 207 ? -6.609 8.288 8.764 1.00 98.62 207 ALA A C 1
ATOM 1633 O O . ALA A 1 207 ? -6.756 8.013 9.954 1.00 98.62 207 ALA A O 1
ATOM 1634 N N . ASN A 1 208 ? -5.910 7.508 7.931 1.00 98.69 208 ASN A N 1
ATOM 1635 C CA . ASN A 1 208 ? -5.239 6.288 8.365 1.00 98.69 208 ASN A CA 1
ATOM 1636 C C . ASN A 1 208 ? -4.132 6.576 9.378 1.00 98.69 208 ASN A C 1
ATOM 1638 O O . ASN A 1 208 ? -4.085 5.923 10.412 1.00 98.69 208 ASN A O 1
ATOM 1642 N N . GLU A 1 209 ? -3.270 7.561 9.120 1.00 98.56 209 GLU A N 1
ATOM 1643 C CA . GLU A 1 209 ? -2.197 7.909 10.055 1.00 98.56 209 GLU A CA 1
ATOM 1644 C C . GLU A 1 209 ? -2.737 8.288 11.437 1.00 98.56 209 GLU A C 1
ATOM 1646 O O . GLU A 1 209 ? -2.235 7.790 12.443 1.00 98.56 209 GLU A O 1
ATOM 1651 N N . VAL A 1 210 ? -3.803 9.093 11.493 1.00 98.69 210 VAL A N 1
ATOM 1652 C CA . VAL A 1 210 ? -4.452 9.445 12.764 1.00 98.69 210 VAL A CA 1
ATOM 1653 C C . VAL A 1 210 ? -5.094 8.218 13.416 1.00 98.69 210 VAL A C 1
ATOM 1655 O O . VAL A 1 210 ? -4.882 7.975 14.600 1.00 98.69 210 VAL A O 1
ATOM 1658 N N . ALA A 1 211 ? -5.851 7.409 12.671 1.00 98.56 211 ALA A N 1
ATOM 1659 C CA . ALA A 1 211 ? -6.502 6.223 13.229 1.00 98.56 211 ALA A CA 1
ATOM 1660 C C . ALA A 1 211 ? -5.483 5.204 13.774 1.00 98.56 211 ALA A C 1
ATOM 1662 O O . ALA A 1 211 ? -5.665 4.672 14.869 1.00 98.56 211 ALA A O 1
ATOM 1663 N N . VAL A 1 212 ? -4.385 4.964 13.053 1.00 98.50 212 VAL A N 1
ATOM 1664 C CA . VAL A 1 212 ? -3.299 4.076 13.489 1.00 98.50 212 VAL A CA 1
ATOM 1665 C C . VAL A 1 212 ? -2.641 4.598 14.761 1.00 98.50 212 VAL A C 1
ATOM 1667 O O . VAL A 1 212 ? -2.409 3.809 15.675 1.00 98.50 212 VAL A O 1
ATOM 1670 N N . GLU A 1 213 ? -2.387 5.903 14.863 1.00 98.44 213 GLU A N 1
ATOM 1671 C CA . GLU A 1 213 ? -1.818 6.499 16.076 1.00 98.44 213 GLU A CA 1
ATOM 1672 C C . GLU A 1 213 ? -2.740 6.295 17.289 1.00 98.44 213 GLU A C 1
ATOM 1674 O O . GLU A 1 213 ? -2.304 5.812 18.334 1.00 98.44 213 GLU A O 1
ATOM 1679 N N . TYR A 1 214 ? -4.045 6.547 17.143 1.00 98.31 214 TYR A N 1
ATOM 1680 C CA . TYR A 1 214 ? -5.012 6.308 18.221 1.00 98.31 214 TYR A CA 1
ATOM 1681 C C . TYR A 1 214 ? -5.123 4.822 18.585 1.00 98.31 214 TYR A C 1
ATOM 1683 O O . TYR A 1 214 ? -5.265 4.487 19.764 1.00 98.31 214 TYR A O 1
ATOM 1691 N N . PHE A 1 215 ? -5.023 3.913 17.610 1.00 98.38 215 PHE A N 1
ATOM 1692 C CA . PHE A 1 215 ? -4.967 2.479 17.888 1.00 98.38 215 PHE A CA 1
ATOM 1693 C C . PHE A 1 215 ? -3.706 2.127 18.682 1.00 98.38 215 PHE A C 1
ATOM 1695 O O . PHE A 1 215 ? -3.809 1.474 19.717 1.00 98.38 215 PHE A O 1
ATOM 1702 N N . LEU A 1 216 ? -2.531 2.610 18.263 1.00 98.06 216 LEU A N 1
ATOM 1703 C CA . LEU A 1 216 ? -1.254 2.389 18.954 1.00 98.06 216 LEU A CA 1
ATOM 1704 C C . LEU A 1 216 ? -1.274 2.894 20.406 1.00 98.06 216 LEU A C 1
ATOM 1706 O O . LEU A 1 216 ? -0.645 2.287 21.273 1.00 98.06 216 LEU A O 1
ATOM 1710 N N . GLN A 1 217 ? -2.038 3.951 20.682 1.00 97.19 217 GLN A N 1
ATOM 1711 C CA . GLN A 1 217 ? -2.270 4.505 22.020 1.00 97.19 217 GLN A CA 1
ATOM 1712 C C . GLN A 1 217 ? -3.383 3.790 22.815 1.00 97.19 217 GLN A C 1
ATOM 1714 O O . GLN A 1 217 ? -3.750 4.244 23.900 1.00 97.19 217 GLN A O 1
ATOM 1719 N N . ASN A 1 218 ? -3.921 2.673 22.310 1.00 96.50 218 ASN A N 1
ATOM 1720 C CA . ASN A 1 218 ? -5.052 1.927 22.881 1.00 96.50 218 ASN A CA 1
ATOM 1721 C C . ASN A 1 218 ? -6.331 2.773 23.063 1.00 96.50 218 ASN A C 1
ATOM 1723 O O . ASN A 1 218 ? -7.115 2.519 23.975 1.00 96.50 218 ASN A O 1
ATOM 1727 N N . LYS A 1 219 ? -6.543 3.797 22.226 1.00 96.94 219 LYS A N 1
ATOM 1728 C CA . LYS A 1 219 ? -7.728 4.674 22.279 1.00 96.94 219 LYS A CA 1
ATOM 1729 C C . LYS A 1 219 ? -8.885 4.188 21.413 1.00 96.94 219 LYS A C 1
ATOM 1731 O O . LYS A 1 219 ? -10.020 4.555 21.672 1.00 96.94 219 LYS A O 1
ATOM 1736 N N . ILE A 1 220 ? -8.600 3.373 20.403 1.00 97.56 220 ILE A N 1
ATOM 1737 C CA . ILE A 1 220 ? -9.601 2.724 19.550 1.00 97.56 220 ILE A CA 1
ATOM 1738 C C . ILE A 1 220 ? -9.231 1.251 19.358 1.00 97.56 220 ILE A C 1
ATOM 1740 O O . ILE A 1 220 ? -8.091 0.853 19.612 1.00 97.56 220 ILE A O 1
ATOM 1744 N N . LYS A 1 221 ? -10.171 0.428 18.891 1.00 97.25 221 LYS A N 1
ATOM 1745 C CA . LYS A 1 221 ? -9.918 -0.977 18.544 1.00 97.25 221 LYS A CA 1
ATOM 1746 C C . LYS A 1 221 ? -9.345 -1.090 17.136 1.00 97.25 221 LYS A C 1
ATOM 1748 O O . LYS A 1 221 ? -9.567 -0.240 16.278 1.00 97.25 221 LYS A O 1
ATOM 1753 N N . PHE A 1 222 ? -8.692 -2.216 16.856 1.00 98.00 222 PHE A N 1
ATOM 1754 C CA . PHE A 1 222 ? -8.186 -2.534 15.518 1.00 98.00 222 PHE A CA 1
ATOM 1755 C C . PHE A 1 222 ? -9.284 -2.461 14.440 1.00 98.00 222 PHE A C 1
ATOM 1757 O O . PHE A 1 222 ? -9.079 -1.932 13.351 1.00 98.00 222 PHE A O 1
ATOM 1764 N N . THR A 1 223 ? -10.487 -2.940 14.769 1.00 97.31 223 THR A N 1
ATOM 1765 C CA . THR A 1 223 ? -11.649 -2.936 13.870 1.00 97.31 223 THR A CA 1
ATOM 1766 C C . THR A 1 223 ? -12.256 -1.550 13.641 1.00 97.31 223 THR A C 1
ATOM 1768 O O . THR A 1 223 ? -13.028 -1.392 12.699 1.00 97.31 223 THR A O 1
ATOM 1771 N N . ASP A 1 224 ? -11.914 -0.549 14.459 1.00 97.81 224 ASP A N 1
ATOM 1772 C CA . ASP A 1 224 ? -12.419 0.820 14.302 1.00 97.81 224 ASP A CA 1
ATOM 1773 C C . ASP A 1 224 ? -11.683 1.579 13.191 1.00 97.81 224 ASP A C 1
ATOM 1775 O O . ASP A 1 224 ? -12.284 2.434 12.541 1.00 97.81 224 ASP A O 1
ATOM 1779 N N . ILE A 1 225 ? -10.418 1.230 12.918 1.00 98.50 225 ILE A N 1
ATOM 1780 C CA . ILE A 1 225 ? -9.573 1.869 11.895 1.00 98.50 225 ILE A CA 1
ATOM 1781 C C . ILE A 1 225 ? -10.307 1.999 10.544 1.00 98.50 225 ILE A C 1
ATOM 1783 O O . ILE A 1 225 ? -10.517 3.129 10.091 1.00 98.50 225 ILE A O 1
ATOM 1787 N N . PRO A 1 226 ? -10.781 0.909 9.900 1.00 98.12 226 PRO A N 1
ATOM 1788 C CA . PRO A 1 226 ? -11.486 1.030 8.623 1.00 98.12 226 PRO A CA 1
ATOM 1789 C C . PRO A 1 226 ? -12.819 1.781 8.726 1.00 98.12 226 PRO A C 1
ATOM 1791 O O . PRO A 1 226 ? -13.237 2.417 7.758 1.00 98.12 226 PRO A O 1
ATOM 1794 N N . VAL A 1 227 ? -13.503 1.729 9.874 1.00 98.06 227 VAL A N 1
ATOM 1795 C CA . VAL A 1 227 ? -14.788 2.421 10.075 1.00 98.06 227 VAL A CA 1
ATOM 1796 C C . VAL A 1 227 ? -14.580 3.934 10.096 1.00 98.06 227 VAL A C 1
ATOM 1798 O O . VAL A 1 227 ? -15.298 4.665 9.410 1.00 98.06 227 VAL A O 1
ATOM 1801 N N . ILE A 1 228 ? -13.566 4.391 10.830 1.00 98.50 228 ILE A N 1
ATOM 1802 C CA . ILE A 1 228 ? -13.176 5.800 10.927 1.00 98.50 228 ILE A CA 1
ATOM 1803 C C . ILE A 1 228 ? -12.749 6.324 9.556 1.00 98.50 228 ILE A C 1
ATOM 1805 O O . ILE A 1 228 ? -13.289 7.329 9.094 1.00 98.50 228 ILE A O 1
ATOM 1809 N N . ILE A 1 229 ? -11.849 5.618 8.862 1.00 98.62 229 ILE A N 1
ATOM 1810 C CA . ILE A 1 229 ? -11.355 6.034 7.539 1.00 98.62 229 ILE A CA 1
ATOM 1811 C C . ILE A 1 229 ? -12.513 6.138 6.542 1.00 98.62 229 ILE A C 1
ATOM 1813 O O . ILE A 1 229 ? -12.628 7.138 5.835 1.00 98.62 229 ILE A O 1
ATOM 1817 N N . LYS A 1 230 ? -13.419 5.151 6.523 1.00 98.38 230 LYS A N 1
ATOM 1818 C CA . LYS A 1 230 ? -14.610 5.170 5.662 1.00 98.38 230 LYS A CA 1
ATOM 1819 C C . LYS A 1 230 ? -15.521 6.357 5.958 1.00 98.38 230 LYS A C 1
ATOM 1821 O O . LYS A 1 230 ? -16.051 6.966 5.031 1.00 98.38 230 LYS A O 1
ATOM 1826 N N . TYR A 1 231 ? -15.735 6.674 7.233 1.00 98.12 231 TYR A N 1
ATOM 1827 C CA . TYR A 1 231 ? -16.549 7.822 7.623 1.00 98.12 231 TYR A CA 1
ATOM 1828 C C . TYR A 1 231 ? -15.916 9.128 7.140 1.00 98.12 231 TYR A C 1
ATOM 1830 O O . TYR A 1 231 ? -16.595 9.944 6.519 1.00 98.12 231 TYR A O 1
ATOM 1838 N N . ILE A 1 232 ? -14.615 9.302 7.372 1.00 98.19 232 ILE A N 1
ATOM 1839 C CA . ILE A 1 232 ? -13.882 10.502 6.968 1.00 98.19 232 ILE A CA 1
ATOM 1840 C C . ILE A 1 232 ? -13.864 10.652 5.447 1.00 98.19 232 ILE A C 1
ATOM 1842 O O . ILE A 1 232 ? -14.181 11.729 4.952 1.00 98.19 232 ILE A O 1
ATOM 1846 N N . LEU A 1 233 ? -13.612 9.579 4.692 1.00 98.12 233 LEU A N 1
ATOM 1847 C CA . LEU A 1 233 ? -13.670 9.611 3.228 1.00 98.12 233 LEU A CA 1
ATOM 1848 C C . LEU A 1 233 ? -15.037 10.082 2.707 1.00 98.12 233 LEU A C 1
ATOM 1850 O O . LEU A 1 233 ? -15.088 10.872 1.770 1.00 98.12 233 LEU A O 1
ATOM 1854 N N . LYS A 1 234 ? -16.138 9.644 3.334 1.00 97.31 234 LYS A N 1
ATOM 1855 C CA . LYS A 1 234 ? -17.503 10.034 2.943 1.00 97.31 234 LYS A CA 1
ATOM 1856 C C . LYS A 1 234 ? -17.883 11.466 3.316 1.00 97.31 234 LYS A C 1
ATOM 1858 O O . LYS A 1 234 ? -18.684 12.071 2.613 1.00 97.31 234 LYS A O 1
ATOM 1863 N N . GLN A 1 235 ? -17.391 11.977 4.443 1.00 95.62 235 GLN A N 1
ATOM 1864 C CA . GLN A 1 235 ? -17.734 13.323 4.925 1.00 95.62 235 GLN A CA 1
ATOM 1865 C C . GLN A 1 235 ? -16.848 14.409 4.310 1.00 95.62 235 GLN A C 1
ATOM 1867 O O . GLN A 1 235 ? -17.265 15.560 4.180 1.00 95.62 235 GLN A O 1
ATOM 1872 N N . SER A 1 236 ? -15.623 14.053 3.933 1.00 96.75 236 SER A N 1
ATOM 1873 C CA . SER A 1 236 ? -14.679 14.976 3.318 1.00 96.75 236 SER A CA 1
ATOM 1874 C C . SER A 1 236 ? -15.117 15.380 1.912 1.00 96.75 236 SER A C 1
ATOM 1876 O O . SER A 1 236 ? -15.586 14.577 1.108 1.00 96.75 236 SER A O 1
ATOM 1878 N N . LYS A 1 237 ? -14.911 16.657 1.578 1.00 96.19 237 LYS A N 1
ATOM 1879 C CA . LYS A 1 237 ? -15.185 17.171 0.233 1.00 96.19 237 LYS A CA 1
ATOM 1880 C C . LYS A 1 237 ? -14.101 16.709 -0.741 1.00 96.19 237 LYS A C 1
ATOM 1882 O O . LYS A 1 237 ? -12.912 16.955 -0.516 1.00 96.19 237 LYS A O 1
ATOM 1887 N N . ILE A 1 238 ? -14.525 16.129 -1.862 1.00 97.69 238 ILE A N 1
ATOM 1888 C CA . ILE A 1 238 ? -13.624 15.755 -2.953 1.00 97.69 238 ILE A CA 1
ATOM 1889 C C . ILE A 1 238 ? -13.270 16.993 -3.783 1.00 97.69 238 ILE A C 1
ATOM 1891 O O . ILE A 1 238 ? -14.136 17.631 -4.381 1.00 97.69 238 ILE A O 1
ATOM 1895 N N . ARG A 1 239 ? -11.982 17.341 -3.818 1.00 96.44 239 ARG A N 1
ATOM 1896 C CA . ARG A 1 239 ? -11.449 18.569 -4.427 1.00 96.44 239 ARG A CA 1
ATOM 1897 C C . ARG A 1 239 ? -10.211 18.259 -5.259 1.00 96.44 239 ARG A C 1
ATOM 1899 O O . ARG A 1 239 ? -9.428 17.382 -4.903 1.00 96.44 239 ARG A O 1
ATOM 1906 N N . ASN A 1 240 ? -10.024 19.003 -6.346 1.00 95.00 240 ASN A N 1
ATOM 1907 C CA . ASN A 1 240 ? -8.818 18.898 -7.167 1.00 95.00 240 ASN A CA 1
ATOM 1908 C C . ASN A 1 240 ? -7.577 19.353 -6.381 1.00 95.00 240 ASN A C 1
ATOM 1910 O O . ASN A 1 240 ? -7.672 20.191 -5.481 1.00 95.00 240 ASN A O 1
ATOM 1914 N N . ILE A 1 241 ? -6.425 18.795 -6.752 1.00 93.81 241 ILE A N 1
ATOM 1915 C CA . ILE A 1 241 ? -5.104 19.170 -6.245 1.00 93.81 241 ILE A CA 1
ATOM 1916 C C . ILE A 1 241 ? -4.339 19.803 -7.405 1.00 93.81 241 ILE A C 1
ATOM 1918 O O . ILE A 1 241 ? -4.115 19.143 -8.418 1.00 93.81 241 ILE A O 1
ATOM 1922 N N . SER A 1 242 ? -3.923 21.057 -7.253 1.00 92.75 242 SER A N 1
ATOM 1923 C CA . SER A 1 242 ? -3.162 21.779 -8.279 1.00 92.75 242 SER A CA 1
ATOM 1924 C C . SER A 1 242 ? -1.687 21.932 -7.901 1.00 92.75 242 SER A C 1
ATOM 1926 O O . SER A 1 242 ? -0.807 21.938 -8.772 1.00 92.75 242 SER A O 1
ATOM 1928 N N . ASN A 1 243 ? -1.415 22.044 -6.600 1.00 94.44 243 ASN A N 1
ATOM 1929 C CA . ASN A 1 243 ? -0.098 22.325 -6.036 1.00 94.44 243 ASN A CA 1
ATOM 1930 C C . ASN A 1 243 ? 0.096 21.636 -4.668 1.00 94.44 243 ASN A C 1
ATOM 1932 O O . ASN A 1 243 ? -0.805 20.990 -4.135 1.00 94.44 243 ASN A O 1
ATOM 1936 N N . ILE A 1 244 ? 1.302 21.761 -4.108 1.00 95.19 244 ILE A N 1
ATOM 1937 C CA . ILE A 1 244 ? 1.666 21.150 -2.821 1.00 95.19 244 ILE A CA 1
ATOM 1938 C C . ILE A 1 244 ? 0.861 21.758 -1.664 1.00 95.19 244 ILE A C 1
ATOM 1940 O O . ILE A 1 244 ? 0.458 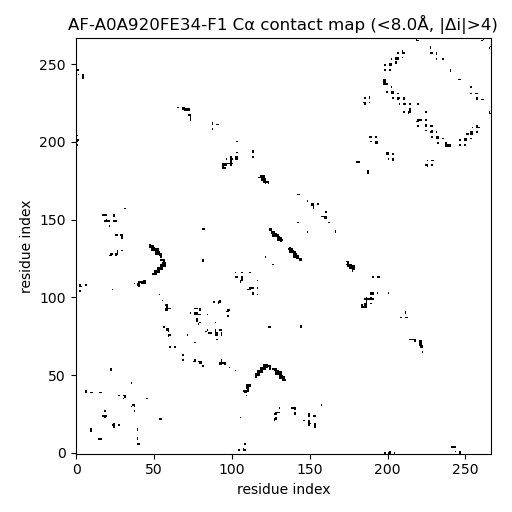21.029 -0.760 1.00 95.19 244 ILE A O 1
ATOM 1944 N N . SER A 1 245 ? 0.578 23.063 -1.699 1.00 96.56 245 SER A N 1
ATOM 1945 C CA . SER A 1 245 ? -0.202 23.743 -0.659 1.00 96.56 245 SER A CA 1
ATOM 1946 C C . SER A 1 245 ? -1.612 23.163 -0.523 1.00 96.56 245 SER A C 1
ATOM 1948 O O . SER A 1 245 ? -2.086 23.001 0.600 1.00 96.56 245 SER A O 1
ATOM 1950 N N . ASP A 1 246 ? -2.249 22.767 -1.630 1.00 96.12 246 ASP A N 1
ATOM 1951 C CA . ASP A 1 246 ? -3.535 22.059 -1.600 1.00 96.12 246 ASP A CA 1
ATOM 1952 C C . ASP A 1 246 ? -3.423 20.726 -0.848 1.00 96.12 246 ASP A C 1
ATOM 1954 O O . ASP A 1 246 ? -4.270 20.414 -0.013 1.00 96.12 246 ASP A O 1
ATOM 1958 N N . ILE A 1 247 ? -2.362 19.947 -1.103 1.00 95.81 247 ILE A N 1
ATOM 1959 C CA . ILE A 1 247 ? -2.131 18.655 -0.436 1.00 95.81 247 ILE A CA 1
ATOM 1960 C C . ILE A 1 247 ? -1.981 18.850 1.067 1.00 95.81 247 ILE A C 1
ATOM 1962 O O . ILE A 1 247 ? -2.662 18.170 1.830 1.00 95.81 247 ILE A O 1
ATOM 1966 N N . LEU A 1 248 ? -1.115 19.777 1.483 1.00 97.25 248 LEU A N 1
ATOM 1967 C CA . LEU A 1 248 ? -0.859 20.057 2.897 1.00 97.25 248 LEU A CA 1
ATOM 1968 C C . LEU A 1 248 ? -2.129 20.542 3.599 1.00 97.25 248 LEU A C 1
ATOM 1970 O O . LEU A 1 248 ? -2.455 20.077 4.688 1.00 97.25 248 LEU A O 1
ATOM 1974 N N . LYS A 1 249 ? -2.894 21.424 2.947 1.00 97.44 249 LYS A N 1
ATOM 1975 C CA . LYS A 1 249 ? -4.178 21.902 3.463 1.00 97.44 249 LYS A CA 1
ATOM 1976 C C . LYS A 1 249 ? -5.167 20.755 3.662 1.00 97.44 249 LYS A C 1
ATOM 1978 O O . LYS A 1 249 ? -5.779 20.665 4.722 1.00 97.44 249 LYS A O 1
ATOM 1983 N N . TYR A 1 250 ? -5.345 19.896 2.657 1.00 97.38 250 TYR A N 1
ATOM 1984 C CA . TYR A 1 250 ? -6.305 18.792 2.736 1.00 97.38 250 TYR A CA 1
ATOM 1985 C C . TYR A 1 250 ? -5.864 17.701 3.713 1.00 97.38 250 TYR A C 1
ATOM 1987 O O . TYR A 1 250 ? -6.722 17.108 4.362 1.00 97.38 250 TYR A O 1
ATOM 1995 N N . ASP A 1 251 ? -4.560 17.453 3.847 1.00 98.19 251 ASP A N 1
ATOM 1996 C CA . ASP A 1 251 ? -4.007 16.569 4.875 1.00 98.19 251 ASP A CA 1
ATOM 1997 C C . ASP A 1 251 ? -4.352 17.089 6.278 1.00 98.19 251 ASP A C 1
ATOM 1999 O O . ASP A 1 251 ? -5.026 16.386 7.029 1.00 98.19 251 ASP A O 1
ATOM 2003 N N . ILE A 1 252 ? -4.020 18.348 6.590 1.00 98.31 252 ILE A N 1
ATOM 2004 C CA . ILE A 1 252 ? -4.305 18.967 7.897 1.00 98.31 252 ILE A CA 1
ATOM 2005 C C . ILE A 1 252 ? -5.813 18.991 8.193 1.00 98.31 252 ILE A C 1
ATOM 2007 O O . ILE A 1 252 ? -6.234 18.600 9.281 1.00 98.31 252 ILE A O 1
ATOM 2011 N N . GLU A 1 253 ? -6.641 19.412 7.228 1.00 98.06 253 GLU A N 1
ATOM 2012 C CA . GLU A 1 253 ? -8.108 19.409 7.359 1.00 98.06 253 GLU A CA 1
ATOM 2013 C C . GLU A 1 253 ? -8.619 18.003 7.700 1.00 98.06 253 GLU A C 1
ATOM 2015 O O . GLU A 1 253 ? -9.407 17.832 8.629 1.00 98.06 253 GLU A O 1
ATOM 2020 N N . THR A 1 254 ? -8.114 16.983 7.002 1.00 98.50 254 THR A N 1
ATOM 2021 C CA . THR A 1 254 ? -8.516 15.592 7.228 1.00 98.50 254 THR A CA 1
ATOM 2022 C C . THR A 1 254 ? -8.073 15.082 8.595 1.00 98.50 254 THR A C 1
ATOM 2024 O O . THR A 1 254 ? -8.858 14.415 9.273 1.00 98.50 254 THR A O 1
ATOM 2027 N N . ARG A 1 255 ? -6.847 15.396 9.032 1.00 98.62 255 ARG A N 1
ATOM 2028 C CA . ARG A 1 255 ? -6.352 14.997 10.358 1.00 98.62 255 ARG A CA 1
ATOM 2029 C C . ARG A 1 255 ? -7.221 15.580 11.463 1.00 98.62 255 ARG A C 1
ATOM 2031 O O . ARG A 1 255 ? -7.717 14.826 12.296 1.00 98.62 255 ARG A O 1
ATOM 2038 N N . ASN A 1 256 ? -7.498 16.882 11.402 1.00 98.31 256 ASN A N 1
ATOM 2039 C CA . ASN A 1 256 ? -8.338 17.572 12.383 1.00 98.31 256 ASN A CA 1
ATOM 2040 C C . ASN A 1 256 ? -9.749 16.972 12.452 1.00 98.31 256 ASN A C 1
ATOM 2042 O O . ASN A 1 256 ? -10.252 16.692 13.541 1.00 98.31 256 ASN A O 1
ATOM 2046 N N . LEU A 1 257 ? -10.370 16.712 11.295 1.00 97.81 257 LEU A N 1
ATOM 2047 C CA . LEU A 1 257 ? -11.680 16.058 11.225 1.00 97.81 257 LEU A CA 1
ATOM 2048 C C . LEU A 1 257 ? -11.648 14.643 11.818 1.00 97.81 257 LEU A C 1
ATOM 2050 O O . LEU A 1 257 ? -12.570 14.254 12.536 1.00 97.81 257 LEU A O 1
ATOM 2054 N N . THR A 1 258 ? -10.585 13.882 11.546 1.00 98.44 258 THR A N 1
ATOM 2055 C CA . THR A 1 258 ? -10.414 12.512 12.053 1.00 98.44 258 THR A CA 1
ATOM 2056 C C . THR A 1 258 ? -10.261 12.501 13.569 1.00 98.44 258 THR A C 1
ATOM 2058 O O . THR A 1 258 ? -10.953 11.749 14.253 1.00 98.44 258 THR A O 1
ATOM 2061 N N . GLU A 1 259 ? -9.423 13.376 14.123 1.00 98.06 259 GLU A N 1
ATOM 2062 C CA . GLU A 1 259 ? -9.265 13.500 15.572 1.00 98.06 259 GLU A CA 1
ATOM 2063 C C . GLU A 1 259 ? -10.557 13.932 16.267 1.00 98.06 259 GLU A C 1
ATOM 2065 O O . GLU A 1 259 ? -10.924 13.368 17.299 1.00 98.06 259 GLU A O 1
ATOM 2070 N N . GLN A 1 260 ? -11.259 14.924 15.711 1.00 97.12 260 GLN A N 1
ATOM 2071 C CA . GLN A 1 260 ? -12.524 15.400 16.265 1.00 97.12 260 GLN A CA 1
ATOM 2072 C C . GLN A 1 260 ? -13.574 14.283 16.277 1.00 97.12 260 GLN A C 1
ATOM 2074 O O . GLN A 1 260 ? -14.288 14.111 17.269 1.00 97.12 260 GLN A O 1
ATOM 2079 N N . LEU A 1 261 ? -13.649 13.496 15.201 1.00 96.44 261 LEU A N 1
ATOM 2080 C CA . LEU A 1 261 ? -14.538 12.343 15.113 1.00 96.44 261 LEU A CA 1
ATOM 2081 C C . LEU A 1 261 ? -14.235 11.313 16.206 1.00 96.44 261 LEU A C 1
ATOM 2083 O O . LEU A 1 261 ? -15.152 10.883 16.904 1.00 96.44 261 LEU A O 1
ATOM 2087 N N . ILE A 1 262 ? -12.966 10.934 16.375 1.00 96.81 262 ILE A N 1
ATOM 2088 C CA . ILE A 1 262 ? -12.574 9.934 17.376 1.00 96.81 262 ILE A CA 1
ATOM 2089 C C . ILE A 1 262 ? -12.902 10.437 18.788 1.00 96.81 262 ILE A C 1
ATOM 2091 O O . ILE A 1 262 ? -13.568 9.736 19.547 1.00 96.81 262 ILE A O 1
ATOM 2095 N N . LYS A 1 263 ? -12.537 11.686 19.115 1.00 94.25 263 LYS A N 1
ATOM 2096 C CA . LYS A 1 263 ? -12.793 12.301 20.434 1.00 94.25 263 LYS A CA 1
ATOM 2097 C C . LYS A 1 263 ? -14.284 12.398 20.786 1.00 94.25 263 LYS A C 1
ATOM 2099 O O . LYS A 1 263 ? -14.632 12.407 21.967 1.00 94.25 263 LYS A O 1
ATOM 2104 N N . THR A 1 264 ? -15.160 12.501 19.785 1.00 92.69 264 THR A N 1
ATOM 2105 C CA . THR A 1 264 ? -16.609 12.670 19.986 1.00 92.69 264 THR A CA 1
ATOM 2106 C C . THR A 1 264 ? -17.386 11.356 19.958 1.00 92.69 264 THR A C 1
ATOM 2108 O O . THR A 1 264 ? -18.352 11.232 20.707 1.00 92.69 264 THR A O 1
ATOM 2111 N N . LYS A 1 265 ? -16.990 10.382 19.126 1.00 88.56 265 LYS A N 1
ATOM 2112 C CA . LYS A 1 265 ? -17.773 9.158 18.874 1.00 88.56 265 LYS A CA 1
ATOM 2113 C C . LYS A 1 265 ? -17.143 7.846 19.365 1.00 88.56 265 LYS A C 1
ATOM 2115 O O . LYS A 1 265 ? -17.863 6.858 19.424 1.00 88.56 265 LYS A O 1
ATOM 2120 N N . TRP A 1 266 ? -15.855 7.817 19.719 1.00 80.75 266 TRP A N 1
ATOM 2121 C CA . TRP A 1 266 ? -15.125 6.602 20.134 1.00 80.75 266 TRP A CA 1
ATOM 2122 C C . TRP A 1 266 ? -14.564 6.709 21.565 1.00 80.75 266 TRP A C 1
ATOM 2124 O O . TRP A 1 266 ? -13.413 6.361 21.815 1.00 80.75 266 TRP A O 1
ATOM 2134 N N . LYS A 1 267 ? -15.372 7.223 22.503 1.00 57.81 267 LYS A N 1
ATOM 2135 C CA . LYS A 1 267 ? -15.044 7.204 23.940 1.00 57.81 267 LYS A CA 1
ATOM 2136 C C . LYS A 1 267 ? -15.161 5.808 24.544 1.00 57.81 267 LYS A C 1
ATOM 2138 O O . LYS A 1 267 ? -16.113 5.090 24.167 1.00 57.81 267 LYS A O 1
#

Radius of gyration: 18.89 Å; Cα contacts (8 Å, |Δi|>4): 399; chains: 1; bounding box: 45×50×49 Å

Mean predicted aligned error: 4.28 Å

Solvent-accessible surface area (backbone atoms only — not comparable to full-atom values): 14900 Å² total; per-residue (Å²): 105,56,61,69,62,52,37,53,46,29,61,74,71,68,51,84,87,71,52,54,56,58,40,56,24,29,44,49,52,58,44,48,74,71,72,46,85,86,51,70,35,74,53,57,66,59,92,58,56,60,35,39,32,42,49,37,55,49,35,65,53,62,90,62,50,73,79,55,42,62,68,50,47,51,82,57,41,47,53,39,85,84,54,92,70,58,62,68,61,21,41,26,35,43,46,34,33,44,59,18,53,49,50,50,47,46,26,53,58,45,33,40,63,68,94,37,55,45,50,27,36,20,70,81,43,36,60,29,18,36,42,32,30,73,87,72,51,73,49,71,36,73,48,73,81,47,69,66,55,28,46,45,39,51,77,37,60,97,48,82,73,91,67,97,77,72,89,85,76,82,86,77,86,84,61,77,41,72,70,57,89,82,73,39,59,34,25,54,50,33,54,50,22,55,73,71,34,68,39,35,46,26,35,47,50,29,24,42,55,51,40,51,51,38,26,64,69,68,58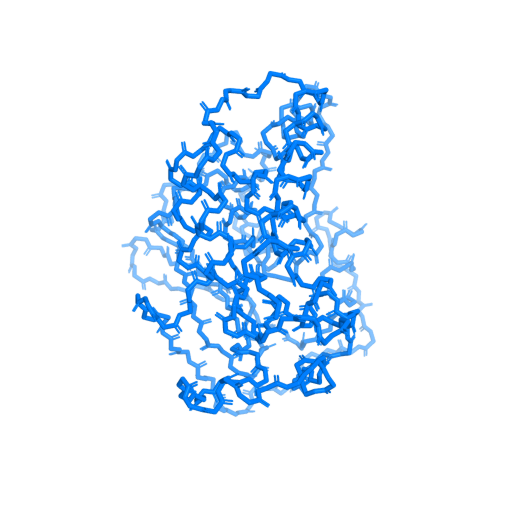,46,49,60,65,44,39,48,55,52,32,53,51,49,58,71,72,49,83,85,43,82,67,91,52,69,68,50,47,54,50,49,28,53,54,32,34,54,53,42,52,53,48,43,72,72,74,50,121

pLDDT: mean 92.33, std 8.26, range [52.81, 98.69]